Protein AF-A0A4Q2FM09-F1 (afdb_monomer_lite)

pLDDT: mean 79.37, std 12.8, range [41.94, 93.31]

Radius of gyration: 23.26 Å; chains: 1; bounding box: 55×39×62 Å

Sequence (241 aa):
MFFNQYYDKAIYYDRKTHELLEAPKSKLLDTEKSSRMNRHIPLLVVLFLSSGSGLISFFRLFIQGTYTMSTFWSVLLIWLGQFAFITILVERALYRNVNRAQVTTQTICLGLMEKSEETKEAEAKMSEKDSRNATRWIRALLSLVPLVGFFYAYNFIWNYQERLGTPIGGEIVKIVLTGLLLGLTFVLYNQNNLPRIFDILDRFYARKLSLICRADDNPDVYLEVSMGTDEEFVIKEVQKD

Foldseek 3Di:
DFQQDDDQWTWDADPVQLFIWIWGFFCLQCVVVCPVVVVCVVVVVVCVVVVPDPVVVVVVCQVWHAQDPVNVVSLVVLLVVLLVVLVVSCCRGRVVGVVVIDGAEPVVVCVSLDDDPVRVVVPVVDDPVVVVVVLVVVVVVLVVQLVVLVVLQCCCVVCVVVRGRPRRDPVVVVSSCSSNSNSVSCCCCPVVNVVVSVVQSVCQQVQNDWHWHAYPVDRQWIWTWGQDPVRDIDIDTDHDD

Secondary structure (DSSP, 8-state):
-EEEEETTEEEEE-TTT-BEEEEEPPTTT-TTTTHHHHTTHHHHHHHHHHSTTSHHHHHHHHHS-B--HHHHHHHHHHHHHHHHHHHHHHIIIIITTGGG-EEPBHHHHHHHHSPPHHHHHHHHTS-HHHHHHHHHHHHHHHHHHHHHHHHHHHHHHHTSGGGTTSBP-THHHHHHHHHHHHHHHHIIIIIS-HHHHHHHHHHHHTTS--EEEE-SS-TT-EEEEEE-TTSPEEEEEE---

Organism: Streptococcus oralis (NCBI:txid1303)

Structure (mmCIF, N/CA/C/O backbone):
data_AF-A0A4Q2FM09-F1
#
_entry.id   AF-A0A4Q2FM09-F1
#
loop_
_atom_site.group_PDB
_atom_site.id
_atom_site.type_symbol
_atom_site.label_atom_id
_atom_site.label_alt_id
_atom_site.label_comp_id
_atom_site.label_asym_id
_atom_site.label_entity_id
_atom_site.label_seq_id
_atom_site.pdbx_PDB_ins_code
_atom_site.Cartn_x
_atom_site.Cartn_y
_atom_site.Cartn_z
_atom_site.occupancy
_atom_site.B_iso_or_equiv
_atom_site.auth_seq_id
_atom_site.auth_comp_id
_atom_site.auth_asym_id
_atom_site.auth_atom_id
_atom_site.pdbx_PDB_model_num
ATOM 1 N N . MET A 1 1 ? -11.791 2.672 4.495 1.00 84.25 1 MET A N 1
ATOM 2 C CA . MET A 1 1 ? -10.336 2.553 4.221 1.00 84.25 1 MET A CA 1
ATOM 3 C C . MET A 1 1 ? -9.880 1.216 4.761 1.00 84.25 1 MET A C 1
ATOM 5 O O . MET A 1 1 ? -10.315 0.888 5.852 1.00 84.25 1 MET A O 1
ATOM 9 N N . PHE A 1 2 ? -9.083 0.434 4.032 1.00 84.06 2 PHE A N 1
ATOM 10 C CA . PHE A 1 2 ? -8.592 -0.840 4.568 1.00 84.06 2 PHE A CA 1
ATOM 11 C C . PHE A 1 2 ? -7.770 -0.609 5.847 1.00 84.06 2 PHE A C 1
ATOM 13 O O . PHE A 1 2 ? -6.899 0.258 5.858 1.00 84.06 2 PHE A O 1
ATOM 20 N N . PHE A 1 3 ? -8.095 -1.337 6.915 1.00 84.38 3 PHE A N 1
ATOM 21 C CA . PHE A 1 3 ? -7.506 -1.161 8.241 1.00 84.38 3 PHE A CA 1
ATOM 22 C C . PHE A 1 3 ? -6.616 -2.349 8.607 1.00 84.38 3 PHE A C 1
ATOM 24 O O . PHE A 1 3 ? -5.427 -2.169 8.847 1.00 84.38 3 PHE A O 1
ATOM 31 N N . ASN A 1 4 ? -7.170 -3.565 8.602 1.00 84.62 4 ASN A N 1
ATOM 32 C CA . ASN A 1 4 ? -6.424 -4.783 8.917 1.00 84.62 4 ASN A CA 1
ATOM 33 C C . ASN A 1 4 ? -7.139 -6.039 8.372 1.00 84.62 4 ASN A C 1
ATOM 35 O O . ASN A 1 4 ? -8.199 -5.949 7.751 1.00 84.62 4 ASN A O 1
ATOM 39 N N . GLN A 1 5 ? -6.567 -7.221 8.594 1.00 82.69 5 GLN A N 1
ATOM 40 C CA . GLN A 1 5 ? -7.201 -8.517 8.351 1.00 82.69 5 GLN A CA 1
ATOM 41 C C . GLN A 1 5 ? -7.388 -9.258 9.672 1.00 82.69 5 GLN A C 1
ATOM 43 O O . GLN A 1 5 ? -6.507 -9.221 10.524 1.00 82.69 5 GLN A O 1
ATOM 48 N N . TYR A 1 6 ? -8.499 -9.977 9.803 1.00 81.75 6 TYR A N 1
ATOM 49 C CA . TYR A 1 6 ? -8.772 -10.832 10.955 1.00 81.75 6 TYR A CA 1
ATOM 50 C C . TYR A 1 6 ? -9.350 -12.159 10.453 1.00 81.75 6 TYR A C 1
ATOM 52 O O . TYR A 1 6 ? -10.397 -12.163 9.808 1.00 81.75 6 TYR A O 1
ATOM 60 N N . TYR A 1 7 ? -8.633 -13.267 10.663 1.00 82.19 7 TYR A N 1
ATOM 61 C CA . TYR A 1 7 ? -8.935 -14.593 10.094 1.00 82.19 7 TYR A CA 1
ATOM 62 C C . TYR A 1 7 ? -9.284 -14.564 8.597 1.00 82.19 7 TYR A C 1
ATOM 64 O O . TYR A 1 7 ? -8.421 -14.257 7.779 1.00 82.19 7 TYR A O 1
ATOM 72 N N . ASP A 1 8 ? -10.521 -14.869 8.208 1.00 81.06 8 ASP A N 1
ATOM 73 C CA . ASP A 1 8 ? -11.019 -14.894 6.829 1.00 81.06 8 ASP A CA 1
ATOM 74 C C . ASP A 1 8 ? -11.723 -13.586 6.413 1.00 81.06 8 ASP A C 1
ATOM 76 O O . ASP A 1 8 ? -12.258 -13.472 5.302 1.00 81.06 8 ASP A O 1
ATOM 80 N N . LYS A 1 9 ? -11.667 -12.562 7.273 1.00 84.00 9 LYS A N 1
ATOM 81 C CA . LYS A 1 9 ? -12.301 -11.258 7.075 1.00 84.00 9 LYS A CA 1
ATOM 82 C C . LYS A 1 9 ? -11.279 -10.154 6.800 1.00 84.00 9 LYS A C 1
ATOM 84 O O . LYS A 1 9 ? -10.155 -10.141 7.311 1.00 84.00 9 LYS A O 1
ATOM 89 N N . ALA A 1 10 ? -11.673 -9.221 5.943 1.00 85.56 10 ALA A N 1
ATOM 90 C CA . ALA A 1 10 ? -10.988 -7.963 5.694 1.00 85.56 10 ALA A CA 1
ATOM 91 C C . ALA A 1 10 ? -11.720 -6.856 6.451 1.00 85.56 10 ALA A C 1
ATOM 93 O O . ALA A 1 10 ? -12.943 -6.757 6.362 1.00 85.56 10 ALA A O 1
ATOM 94 N N . ILE A 1 11 ? -10.973 -6.037 7.182 1.00 87.25 11 ILE A N 1
ATOM 95 C CA . ILE A 1 11 ? -11.528 -5.003 8.046 1.00 87.25 11 ILE A CA 1
ATOM 96 C C . ILE A 1 11 ? -11.213 -3.638 7.455 1.00 87.25 11 ILE A C 1
ATOM 98 O O . ILE A 1 11 ? -10.081 -3.345 7.058 1.00 87.25 11 ILE A O 1
ATOM 102 N N . TYR A 1 12 ? -12.226 -2.789 7.412 1.00 89.31 12 TYR A N 1
ATOM 103 C CA . TYR A 1 12 ? -12.164 -1.428 6.921 1.00 89.31 12 TYR A CA 1
ATOM 104 C C . TYR A 1 12 ? -12.616 -0.485 8.020 1.00 89.31 12 TYR A C 1
ATOM 106 O O . TYR A 1 12 ? -13.495 -0.799 8.804 1.00 89.31 12 TYR A O 1
ATOM 114 N N . TYR A 1 13 ? -12.044 0.704 8.038 1.00 87.81 13 TYR A N 1
ATOM 115 C CA . TYR A 1 13 ? -12.470 1.784 8.908 1.00 87.81 13 TYR A CA 1
ATOM 116 C C . TYR A 1 13 ? -13.225 2.837 8.092 1.00 87.81 13 TYR A C 1
ATOM 118 O O . TYR A 1 13 ? -12.696 3.332 7.076 1.00 87.81 13 TYR A O 1
ATOM 126 N N . ASP A 1 14 ? -14.450 3.163 8.504 1.00 88.56 14 ASP A N 1
ATOM 127 C CA . ASP A 1 14 ? -15.190 4.317 8.000 1.00 88.56 14 ASP A CA 1
ATOM 128 C C . ASP A 1 14 ? -14.806 5.567 8.799 1.00 88.56 14 ASP A C 1
AT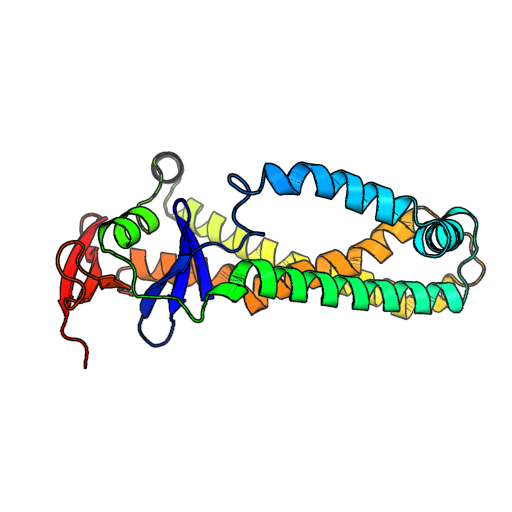OM 130 O O . ASP A 1 14 ? -14.862 5.624 10.021 1.00 88.56 14 ASP A O 1
ATOM 134 N N . ARG A 1 15 ? -14.397 6.608 8.076 1.00 82.38 15 ARG A N 1
ATOM 135 C CA . ARG A 1 15 ? -13.941 7.868 8.669 1.00 82.38 15 ARG A CA 1
ATOM 136 C C . ARG A 1 15 ? -15.085 8.789 9.066 1.00 82.38 15 ARG A C 1
ATOM 138 O O . ARG A 1 15 ? -14.831 9.729 9.807 1.00 82.38 15 ARG A O 1
ATOM 145 N N . LYS A 1 16 ? -16.271 8.614 8.480 1.00 84.38 16 LYS A N 1
ATOM 146 C CA . LYS A 1 16 ? -17.424 9.475 8.755 1.00 84.38 16 LYS A CA 1
ATOM 147 C C . LYS A 1 16 ? -18.166 8.992 9.989 1.00 84.38 16 LYS A C 1
ATOM 149 O O . LYS A 1 16 ? -18.516 9.805 10.830 1.00 84.38 16 LYS A O 1
ATOM 154 N N . THR A 1 17 ? -18.380 7.683 10.071 1.00 84.19 17 THR A N 1
ATOM 155 C CA . THR A 1 17 ? -19.147 7.052 11.148 1.00 84.19 17 THR A CA 1
ATOM 156 C C . THR A 1 17 ? -18.264 6.487 12.254 1.00 84.19 17 THR A C 1
ATOM 158 O O . THR A 1 17 ? -18.791 6.088 13.279 1.00 84.19 17 THR A O 1
ATOM 161 N N . HIS A 1 18 ? -16.935 6.452 12.080 1.00 86.75 18 HIS A N 1
ATOM 162 C CA . HIS A 1 18 ? -16.002 5.804 13.014 1.00 86.75 18 HIS A CA 1
ATOM 163 C C . HIS A 1 18 ? -16.265 4.298 13.201 1.00 86.75 18 HIS A C 1
ATOM 165 O O . HIS A 1 18 ? -15.768 3.680 14.142 1.00 86.75 18 HIS A O 1
ATOM 171 N N . GLU A 1 19 ? -17.016 3.691 12.280 1.00 88.69 19 GLU A N 1
ATOM 172 C CA . GLU A 1 19 ? -17.350 2.272 12.303 1.00 88.69 19 GLU A CA 1
ATOM 173 C C . GLU A 1 19 ? -16.198 1.422 11.760 1.00 88.69 19 GLU A C 1
ATOM 175 O O . GLU A 1 19 ? -15.569 1.742 10.741 1.00 88.69 19 GLU A O 1
ATOM 180 N N . LEU A 1 20 ? -15.963 0.285 12.412 1.00 88.56 20 LEU A N 1
ATOM 181 C CA . LEU A 1 20 ? -15.176 -0.796 11.835 1.00 88.56 20 LEU A CA 1
ATOM 182 C C . LEU A 1 20 ? -16.106 -1.723 11.056 1.00 88.56 20 LEU A C 1
ATOM 184 O O . LEU A 1 20 ? -17.058 -2.279 11.594 1.00 88.56 20 LEU A O 1
ATOM 188 N N . LEU A 1 21 ? -15.820 -1.886 9.772 1.00 89.94 21 LEU A N 1
ATOM 189 C CA . LEU A 1 21 ? -16.596 -2.682 8.839 1.00 89.94 21 LEU A CA 1
ATOM 190 C C . LEU A 1 21 ? -15.824 -3.947 8.474 1.00 89.94 21 LEU A C 1
ATOM 192 O O . LEU A 1 21 ? -14.679 -3.872 8.037 1.00 89.94 21 LEU A O 1
ATOM 196 N N . GLU A 1 22 ? -16.453 -5.105 8.581 1.00 88.94 22 GLU A N 1
ATOM 197 C CA . GLU A 1 22 ? -15.920 -6.374 8.109 1.00 88.94 22 GLU A CA 1
ATOM 198 C C . GLU A 1 22 ? -16.517 -6.755 6.753 1.00 88.94 22 GLU A C 1
ATOM 200 O O . GLU A 1 22 ? -17.713 -6.610 6.516 1.00 88.94 22 GLU A O 1
ATOM 205 N N . ALA A 1 23 ? -15.686 -7.274 5.852 1.00 86.56 23 ALA A N 1
ATOM 206 C CA . ALA A 1 23 ? -16.124 -7.902 4.613 1.00 86.56 23 ALA A CA 1
ATOM 207 C C . ALA A 1 23 ? -15.386 -9.231 4.405 1.00 86.56 23 ALA A C 1
ATOM 209 O O . ALA A 1 23 ? -14.238 -9.375 4.834 1.00 86.56 23 ALA A O 1
ATOM 210 N N . PRO A 1 24 ? -15.986 -10.206 3.702 1.00 82.31 24 PRO A N 1
ATOM 211 C CA . PRO A 1 24 ? -15.289 -11.444 3.377 1.00 82.31 24 PRO A CA 1
ATOM 212 C C . PRO A 1 24 ? -14.057 -11.150 2.514 1.00 82.31 24 PRO A C 1
ATOM 214 O O . PRO A 1 24 ? -14.141 -10.369 1.553 1.00 82.31 24 PRO A O 1
ATOM 217 N N . LYS A 1 25 ? -12.921 -11.797 2.810 1.00 76.69 25 LYS A N 1
ATOM 218 C CA . LYS A 1 25 ? -11.706 -11.659 1.994 1.00 76.69 25 LYS A CA 1
ATOM 219 C C . LYS A 1 25 ? -11.991 -12.005 0.536 1.00 76.69 25 LYS A C 1
ATOM 221 O O . LYS A 1 25 ? -12.781 -12.891 0.201 1.00 76.69 25 LYS A O 1
ATOM 226 N N . SER A 1 26 ? -11.348 -11.280 -0.373 1.00 70.38 26 SER A N 1
ATOM 227 C CA . SER A 1 26 ? -11.374 -11.671 -1.777 1.00 70.38 26 SER A CA 1
ATOM 228 C C . SER A 1 26 ? -10.531 -12.934 -1.981 1.00 70.38 26 SER A C 1
ATOM 230 O O . SER A 1 26 ? -9.594 -13.203 -1.233 1.00 70.38 26 SER A O 1
ATOM 232 N N . LYS A 1 27 ? -10.789 -13.663 -3.071 1.00 62.00 27 LYS A N 1
ATOM 233 C CA . LYS A 1 27 ? -9.994 -14.837 -3.476 1.00 62.00 27 LYS A CA 1
ATOM 234 C C . LYS A 1 27 ? -8.492 -14.536 -3.663 1.00 62.00 27 LYS A C 1
ATOM 236 O O . LYS A 1 27 ? -7.693 -15.461 -3.712 1.00 62.00 27 LYS A O 1
ATOM 241 N N . LEU A 1 28 ? -8.117 -13.262 -3.829 1.00 58.38 28 LEU A N 1
ATOM 242 C CA . LEU A 1 28 ? -6.720 -12.827 -3.946 1.00 58.38 28 LEU A CA 1
ATOM 243 C C . LEU A 1 28 ? -6.075 -12.532 -2.584 1.00 58.38 28 LEU A C 1
ATOM 245 O O . LEU A 1 28 ? -4.861 -12.638 -2.468 1.00 58.38 28 LEU A O 1
ATOM 249 N N . LEU A 1 29 ? -6.873 -12.166 -1.578 1.00 56.22 29 LEU A N 1
ATOM 250 C CA . LEU A 1 29 ? -6.417 -11.967 -0.199 1.00 56.22 29 LEU A CA 1
ATOM 251 C C . LEU A 1 29 ? -6.395 -13.266 0.612 1.00 56.22 29 LEU A C 1
ATOM 253 O O . LEU A 1 29 ? -5.612 -13.391 1.546 1.00 56.22 29 LEU A O 1
ATOM 257 N N . ASP A 1 30 ? -7.262 -14.214 0.274 1.00 56.09 30 ASP A N 1
ATOM 258 C CA . ASP A 1 30 ? -7.361 -15.511 0.937 1.00 56.09 30 ASP A CA 1
ATOM 259 C C . ASP A 1 30 ? -6.282 -16.471 0.410 1.00 56.09 30 ASP A C 1
ATOM 261 O O . ASP A 1 30 ? -6.529 -17.302 -0.464 1.00 56.09 30 ASP A O 1
ATOM 265 N N . THR A 1 31 ? -5.047 -16.313 0.889 1.00 55.38 31 THR A N 1
ATOM 266 C CA . THR A 1 31 ? -3.895 -17.138 0.486 1.00 55.38 31 THR A CA 1
ATOM 267 C C . THR A 1 31 ? -3.996 -18.583 0.981 1.00 55.38 31 THR A C 1
ATOM 269 O O . THR A 1 31 ? -3.479 -19.486 0.322 1.00 55.38 31 THR A O 1
ATOM 272 N N . GLU A 1 32 ? -4.717 -18.818 2.078 1.00 54.09 32 GLU A N 1
ATOM 273 C CA . GLU A 1 32 ? -4.892 -20.127 2.713 1.00 54.09 32 GLU A CA 1
ATOM 274 C C . GLU A 1 32 ? -5.850 -21.021 1.906 1.00 54.09 32 GLU A C 1
ATOM 276 O O . GLU A 1 32 ? -5.519 -22.156 1.549 1.00 54.09 32 GLU A O 1
ATOM 281 N N . LYS A 1 33 ? -6.990 -20.476 1.464 1.00 52.25 33 LYS A N 1
ATOM 282 C CA . LYS A 1 33 ? -7.949 -21.176 0.586 1.00 52.25 33 LYS A CA 1
ATOM 283 C C . LYS A 1 33 ? -7.535 -21.141 -0.892 1.00 52.25 33 LYS A C 1
ATOM 285 O O . LYS A 1 33 ? -7.986 -21.964 -1.697 1.00 52.25 33 LYS A O 1
ATOM 290 N N . SER A 1 34 ? -6.640 -20.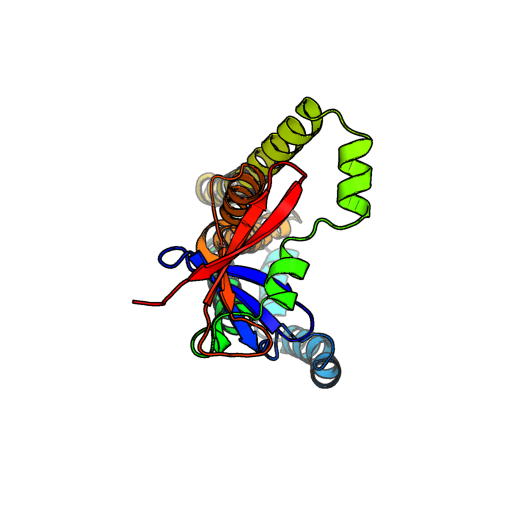221 -1.266 1.00 46.97 34 SER A N 1
ATOM 291 C CA . SER A 1 34 ? -6.058 -20.085 -2.612 1.00 46.97 34 SER A CA 1
ATOM 292 C C . SER A 1 34 ? -4.949 -21.103 -2.919 1.00 46.97 34 SER A C 1
ATOM 294 O O . SER A 1 34 ? -4.470 -21.145 -4.051 1.00 46.97 34 SER A O 1
ATOM 296 N N . SER A 1 35 ? -4.612 -22.027 -2.009 1.00 49.09 35 SER A N 1
ATOM 297 C CA . SER A 1 35 ? -3.757 -23.201 -2.297 1.00 49.09 35 SER A CA 1
ATOM 298 C C . SER A 1 35 ? -4.106 -23.896 -3.635 1.00 49.09 35 SER A C 1
ATOM 300 O O . SER A 1 35 ? -3.224 -24.271 -4.411 1.00 49.09 35 SER A O 1
ATOM 302 N N . ARG A 1 36 ? -5.398 -23.946 -4.001 1.00 51.31 36 ARG A N 1
ATOM 303 C CA . ARG A 1 36 ? -5.865 -24.519 -5.279 1.00 51.31 36 ARG A CA 1
ATOM 304 C C . ARG A 1 36 ? -5.536 -23.660 -6.519 1.00 51.31 36 ARG A C 1
ATOM 306 O O . ARG A 1 36 ? -5.408 -24.201 -7.611 1.00 51.31 36 ARG A O 1
ATOM 313 N N . MET A 1 37 ? -5.389 -22.342 -6.366 1.00 47.59 37 MET A N 1
ATOM 314 C CA . MET A 1 37 ? -5.019 -21.379 -7.420 1.00 47.59 37 MET A CA 1
ATOM 315 C C . MET A 1 37 ? -3.502 -21.108 -7.453 1.00 47.59 37 MET A C 1
ATOM 317 O O . MET A 1 37 ? -2.962 -20.779 -8.507 1.00 47.59 37 MET A O 1
ATOM 321 N N . ASN A 1 38 ? -2.802 -21.359 -6.340 1.00 46.66 38 ASN A N 1
ATOM 322 C CA . ASN A 1 38 ? -1.345 -21.306 -6.197 1.00 46.66 38 ASN A CA 1
ATOM 323 C C . ASN A 1 38 ? -0.611 -22.255 -7.163 1.00 46.66 38 ASN A C 1
ATOM 325 O O . ASN A 1 38 ? 0.497 -21.961 -7.585 1.00 46.66 38 ASN A O 1
ATOM 329 N N . ARG A 1 39 ? -1.241 -23.348 -7.620 1.00 55.34 39 ARG A N 1
ATOM 330 C CA . ARG A 1 39 ? -0.670 -24.216 -8.671 1.00 55.34 39 ARG A CA 1
ATOM 331 C C . ARG A 1 39 ? -0.584 -23.527 -10.039 1.00 55.34 39 ARG A C 1
ATOM 333 O O . ARG A 1 39 ? 0.212 -23.929 -10.882 1.00 55.34 39 ARG A O 1
ATOM 340 N N . HIS A 1 40 ? -1.416 -22.518 -10.284 1.00 50.06 40 HIS A N 1
ATOM 341 C CA . HIS A 1 40 ? -1.484 -21.817 -11.565 1.00 50.06 40 HIS A CA 1
ATOM 342 C C . HIS A 1 40 ? -0.786 -20.462 -11.540 1.00 50.06 40 HIS A C 1
ATOM 344 O O . HIS A 1 40 ? -0.596 -19.900 -12.604 1.00 50.06 40 HIS A O 1
ATOM 350 N N . ILE A 1 41 ? -0.359 -19.945 -10.383 1.00 53.62 41 ILE A N 1
ATOM 351 C CA . ILE A 1 41 ? 0.418 -18.698 -10.314 1.00 53.62 41 ILE A CA 1
ATOM 352 C C . ILE A 1 41 ? 1.826 -18.894 -10.906 1.00 53.62 41 ILE A C 1
ATOM 354 O O . ILE A 1 41 ? 2.165 -18.148 -11.820 1.00 53.62 41 ILE A O 1
ATOM 358 N N . PRO A 1 42 ? 2.614 -19.926 -10.533 1.00 51.56 42 PRO A N 1
ATOM 359 C CA . PRO A 1 42 ? 3.869 -20.238 -11.213 1.00 51.56 42 PRO A CA 1
ATOM 360 C C . PRO A 1 42 ? 3.635 -20.594 -12.676 1.00 51.56 42 PRO A C 1
ATOM 362 O O . PRO A 1 42 ? 4.434 -20.225 -13.521 1.00 51.56 42 PRO A O 1
ATOM 365 N N . LEU A 1 43 ? 2.525 -21.266 -12.995 1.00 48.44 43 LEU A N 1
ATOM 366 C CA . LEU A 1 43 ? 2.201 -21.651 -14.366 1.00 48.44 43 LEU A CA 1
ATOM 367 C C . LEU A 1 43 ? 1.789 -20.450 -15.222 1.00 48.44 43 LEU A C 1
ATOM 369 O O . LEU A 1 43 ? 2.152 -20.412 -16.381 1.00 48.44 43 LEU A O 1
ATOM 373 N N . LEU A 1 44 ? 1.100 -19.453 -14.664 1.00 53.09 44 LEU A N 1
ATOM 374 C CA . LEU A 1 44 ? 0.802 -18.176 -15.310 1.00 53.09 44 LEU A CA 1
ATOM 375 C C . LEU A 1 44 ? 2.060 -17.334 -15.438 1.00 53.09 44 LEU A C 1
ATOM 377 O O . LEU A 1 44 ? 2.245 -16.745 -16.485 1.00 53.09 44 LEU A O 1
ATOM 381 N N . VAL A 1 45 ? 2.944 -17.308 -14.438 1.00 50.75 45 VAL A N 1
ATOM 382 C CA . VAL A 1 45 ? 4.251 -16.641 -14.538 1.00 50.75 45 VAL A CA 1
ATOM 383 C C . VAL A 1 45 ? 5.105 -17.315 -15.612 1.00 50.75 45 VAL A C 1
ATOM 385 O O . VAL A 1 45 ? 5.658 -16.628 -16.459 1.00 50.75 45 VAL A O 1
ATOM 388 N N . VAL A 1 46 ? 5.151 -18.646 -15.661 1.00 54.72 46 VAL A N 1
ATOM 389 C CA . VAL A 1 46 ? 5.863 -19.406 -16.695 1.00 54.72 46 VAL A CA 1
ATOM 390 C C . VAL A 1 46 ? 5.188 -19.254 -18.053 1.00 54.72 46 VAL A C 1
ATOM 392 O O . VAL A 1 46 ? 5.905 -19.056 -19.016 1.00 54.72 46 VAL A O 1
ATOM 395 N N . LEU A 1 47 ? 3.858 -19.270 -18.173 1.00 51.31 47 LEU A N 1
ATOM 396 C CA . LEU A 1 47 ? 3.110 -19.019 -19.419 1.00 51.31 47 LEU A CA 1
ATOM 397 C C . LEU A 1 47 ? 3.298 -17.571 -19.901 1.00 51.31 47 LEU A C 1
ATOM 399 O O . LEU A 1 47 ? 3.455 -17.326 -21.088 1.00 51.31 47 LEU A O 1
ATOM 403 N N . PHE A 1 48 ? 3.349 -16.609 -18.981 1.00 50.75 48 PHE A N 1
ATOM 404 C CA . PHE A 1 48 ? 3.621 -15.195 -19.242 1.00 50.75 48 PHE A CA 1
ATOM 405 C C . PHE A 1 48 ? 5.070 -14.983 -19.696 1.00 50.75 48 PHE A C 1
ATOM 407 O O . PHE A 1 48 ? 5.311 -14.253 -20.655 1.00 50.75 48 PHE A O 1
ATOM 414 N N . LEU A 1 49 ? 6.025 -15.700 -19.092 1.00 48.56 49 LEU A N 1
ATOM 415 C CA . LEU A 1 49 ? 7.426 -15.743 -19.515 1.00 48.56 49 LEU A CA 1
ATOM 416 C C . LEU A 1 49 ? 7.617 -16.525 -20.830 1.00 48.56 49 LEU A C 1
ATOM 418 O O . LEU A 1 49 ? 8.445 -16.136 -21.640 1.00 48.56 49 LEU A O 1
ATOM 422 N N . SER A 1 50 ? 6.851 -17.591 -21.075 1.00 42.47 50 SER A N 1
ATOM 423 C CA . SER A 1 50 ? 6.970 -18.489 -22.242 1.00 42.47 50 SER A CA 1
ATOM 424 C C . SER A 1 50 ? 6.052 -18.136 -23.415 1.00 42.47 50 SER A C 1
ATOM 426 O O . SER A 1 50 ? 6.213 -18.709 -24.492 1.00 42.47 50 SER A O 1
ATOM 428 N N . SER A 1 51 ? 5.157 -17.149 -23.270 1.00 45.50 51 SER A N 1
ATOM 429 C CA . SER A 1 51 ? 4.460 -16.481 -24.381 1.00 45.50 51 SER A CA 1
ATOM 430 C C . SER A 1 51 ? 5.464 -15.623 -25.170 1.00 45.50 51 SER A C 1
ATOM 432 O O . SER A 1 51 ? 5.551 -14.399 -25.074 1.00 45.50 51 SER A O 1
ATOM 434 N N . GLY A 1 52 ? 6.343 -16.327 -25.879 1.00 41.94 52 GLY A N 1
ATOM 435 C CA . GLY A 1 52 ? 7.618 -15.865 -26.409 1.00 41.94 52 GLY A CA 1
ATOM 436 C C . GLY A 1 52 ? 7.556 -14.924 -27.609 1.00 41.94 52 GLY A C 1
ATOM 437 O O . GLY A 1 52 ? 8.316 -15.114 -28.549 1.00 41.94 52 GLY A O 1
ATOM 438 N N . SER A 1 53 ? 6.723 -13.885 -27.593 1.00 45.25 53 SER A N 1
ATOM 439 C CA . SER A 1 53 ? 6.755 -12.846 -28.637 1.00 45.25 53 SER A CA 1
ATOM 440 C C . SER A 1 53 ? 6.799 -11.414 -28.100 1.00 45.25 53 SER A C 1
ATOM 442 O O . SER A 1 53 ? 7.431 -10.564 -28.722 1.00 45.25 53 SER A O 1
ATOM 444 N N . GLY A 1 54 ? 6.226 -11.144 -26.922 1.00 47.62 54 GLY A N 1
ATOM 445 C CA . GLY A 1 54 ? 6.186 -9.800 -26.334 1.00 47.62 54 GLY A CA 1
ATOM 446 C C . GLY A 1 54 ? 7.345 -9.521 -25.380 1.00 47.62 54 GLY A C 1
ATOM 447 O O . GLY A 1 54 ? 8.266 -8.785 -25.708 1.00 47.62 54 GLY A O 1
ATOM 448 N N . LEU A 1 55 ? 7.324 -10.124 -24.187 1.00 50.06 55 LEU A N 1
ATOM 449 C CA . LEU A 1 55 ? 8.198 -9.717 -23.081 1.00 50.06 55 LEU A CA 1
ATOM 450 C C . LEU A 1 55 ? 9.648 -10.182 -23.213 1.00 50.06 55 LEU A C 1
ATOM 452 O O . LEU A 1 55 ? 10.539 -9.392 -22.945 1.00 50.06 55 LEU A O 1
ATOM 456 N N . ILE A 1 56 ? 9.928 -11.412 -23.660 1.00 50.81 56 ILE A N 1
ATOM 457 C CA . ILE A 1 56 ? 11.322 -11.857 -23.872 1.00 50.81 56 ILE A CA 1
ATOM 458 C C . ILE A 1 56 ? 11.993 -11.031 -24.978 1.00 50.81 56 ILE A C 1
ATOM 460 O O . ILE A 1 56 ? 13.141 -10.622 -24.828 1.00 50.81 56 ILE A O 1
ATOM 464 N N . SER A 1 57 ? 11.275 -10.749 -26.069 1.00 52.38 57 SER A N 1
ATOM 465 C CA . SER A 1 57 ? 11.765 -9.902 -27.167 1.00 52.38 57 SER A CA 1
ATOM 466 C C . SER A 1 57 ? 11.977 -8.453 -26.705 1.00 52.38 57 SER A C 1
ATOM 468 O O . SER A 1 57 ? 12.962 -7.806 -27.050 1.00 52.38 57 SER A O 1
ATOM 470 N N . PHE A 1 58 ? 11.100 -7.979 -25.823 1.00 57.31 58 PHE A N 1
ATOM 471 C CA . PHE A 1 58 ? 11.176 -6.668 -25.195 1.00 57.31 58 PHE A CA 1
ATOM 472 C C . PHE A 1 58 ? 12.292 -6.553 -24.139 1.00 57.31 58 PHE A C 1
ATOM 474 O O . PHE A 1 58 ? 12.976 -5.541 -24.096 1.00 57.31 58 PHE A O 1
ATOM 481 N N . PHE A 1 59 ? 12.572 -7.595 -23.348 1.00 58.62 59 PHE A N 1
ATOM 482 C CA . PHE A 1 59 ? 13.731 -7.646 -22.446 1.00 58.62 59 PHE A CA 1
ATOM 483 C C . PHE A 1 59 ? 15.053 -7.783 -23.212 1.00 58.62 59 PHE A C 1
ATOM 485 O O . PHE A 1 59 ? 16.058 -7.222 -22.784 1.00 58.62 59 PHE A O 1
ATOM 492 N N . ARG A 1 60 ? 15.066 -8.436 -24.385 1.00 59.19 60 ARG A N 1
ATOM 493 C CA . ARG A 1 60 ? 16.245 -8.471 -25.272 1.00 59.19 60 ARG A CA 1
ATOM 494 C C . ARG A 1 60 ? 16.663 -7.081 -25.760 1.00 59.19 60 ARG A C 1
ATOM 496 O O . ARG A 1 60 ? 17.866 -6.837 -25.837 1.00 59.19 60 ARG A O 1
ATOM 503 N N . LEU A 1 61 ? 15.715 -6.161 -25.991 1.00 61.81 61 LEU A N 1
ATOM 504 C CA . LEU A 1 61 ? 16.024 -4.752 -26.294 1.00 61.81 61 LEU A CA 1
ATOM 505 C C . LEU A 1 61 ? 16.867 -4.094 -25.195 1.00 61.81 61 LEU A C 1
ATOM 507 O O . LEU A 1 61 ? 17.677 -3.229 -25.499 1.00 61.81 61 LEU A O 1
ATOM 511 N N . PHE A 1 62 ? 16.703 -4.520 -23.941 1.00 62.66 62 PHE A N 1
ATOM 512 C CA . PHE A 1 62 ? 17.423 -3.972 -22.794 1.00 62.66 62 PHE A CA 1
ATOM 513 C C . PHE A 1 62 ? 18.699 -4.749 -22.421 1.00 62.66 62 PHE A C 1
ATOM 515 O O . PHE A 1 62 ? 19.494 -4.239 -21.645 1.00 62.66 62 PHE A O 1
ATOM 522 N N . ILE A 1 63 ? 18.911 -5.964 -22.947 1.00 62.38 63 ILE A N 1
ATOM 523 C CA . ILE A 1 63 ? 20.073 -6.815 -22.605 1.00 62.38 63 ILE A CA 1
ATOM 524 C C . ILE A 1 63 ? 21.204 -6.696 -23.642 1.00 62.38 63 ILE A C 1
ATOM 526 O O . ILE A 1 63 ? 22.365 -6.895 -23.297 1.00 62.38 63 ILE A O 1
ATOM 530 N N . GLN A 1 64 ? 20.897 -6.381 -24.908 1.00 61.62 64 GLN A N 1
ATOM 531 C CA . GLN A 1 64 ? 21.898 -6.287 -25.991 1.00 61.62 64 GLN A CA 1
ATOM 532 C C . GLN A 1 64 ? 21.718 -5.053 -26.898 1.00 61.62 64 GLN A C 1
ATOM 534 O O . GLN A 1 64 ? 22.319 -4.982 -27.968 1.00 61.62 64 GLN A O 1
ATOM 539 N N . GLY A 1 65 ? 20.884 -4.088 -26.497 1.00 73.69 65 GLY A N 1
ATOM 540 C CA . GLY A 1 65 ? 20.581 -2.887 -27.281 1.00 73.69 65 GLY A CA 1
ATOM 541 C C . GLY A 1 65 ? 21.315 -1.632 -26.809 1.00 73.69 65 GLY A C 1
ATOM 542 O O . GLY A 1 65 ? 21.836 -1.566 -25.696 1.00 73.69 65 GLY A O 1
ATOM 543 N N . THR A 1 66 ? 21.326 -0.606 -27.657 1.00 84.00 66 THR A N 1
ATOM 544 C CA . THR A 1 66 ? 21.661 0.768 -27.264 1.00 84.00 66 THR A CA 1
ATOM 545 C C . THR A 1 66 ? 20.397 1.524 -26.864 1.00 84.00 66 THR A C 1
ATOM 547 O O . THR A 1 66 ? 19.281 1.164 -27.254 1.00 84.00 66 THR A O 1
ATOM 550 N N . TYR A 1 67 ? 20.539 2.588 -26.077 1.00 83.25 67 TYR A N 1
ATOM 551 C CA . TYR A 1 67 ? 19.413 3.468 -25.781 1.00 83.25 67 TYR A CA 1
ATOM 552 C C . TYR A 1 67 ? 18.953 4.162 -27.067 1.00 83.25 67 TYR A C 1
ATOM 554 O O . TYR A 1 67 ? 19.669 4.968 -27.659 1.00 83.25 67 TYR A O 1
ATOM 562 N N . THR A 1 68 ? 17.730 3.857 -27.492 1.00 87.38 68 THR A N 1
ATOM 563 C CA . THR A 1 68 ? 17.073 4.486 -28.644 1.00 87.38 68 THR A CA 1
ATOM 564 C C . THR A 1 68 ? 15.843 5.264 -28.186 1.00 87.38 68 THR A C 1
ATOM 566 O O . THR A 1 68 ? 15.390 5.120 -27.049 1.00 87.38 68 THR A O 1
ATOM 569 N N . MET A 1 69 ? 15.230 6.050 -29.072 1.00 88.06 69 MET A N 1
ATOM 570 C CA . MET A 1 69 ? 13.932 6.662 -28.760 1.00 88.06 69 MET A CA 1
ATOM 571 C C . MET A 1 69 ? 12.830 5.619 -28.523 1.00 88.06 69 MET A C 1
ATOM 573 O O . MET A 1 69 ? 11.932 5.853 -27.721 1.00 88.06 69 MET A O 1
ATOM 577 N N . SER A 1 70 ? 12.921 4.433 -29.134 1.00 84.12 70 SER A N 1
ATOM 578 C CA . SER A 1 70 ? 11.988 3.332 -28.853 1.00 84.12 70 SER A CA 1
ATOM 579 C C . SER A 1 70 ? 12.123 2.830 -27.413 1.00 84.12 70 SER A C 1
ATOM 581 O O . SER A 1 70 ? 11.120 2.553 -26.753 1.00 84.12 70 SER A O 1
ATOM 583 N N . THR A 1 71 ? 13.355 2.747 -26.903 1.00 84.31 71 THR A N 1
ATOM 584 C CA . THR A 1 71 ? 13.655 2.339 -25.522 1.00 84.31 71 THR A CA 1
ATOM 585 C C . THR A 1 71 ? 13.019 3.299 -24.508 1.00 84.31 71 THR A C 1
ATOM 587 O O . THR A 1 71 ? 12.453 2.848 -23.515 1.00 84.31 71 THR A O 1
ATOM 590 N N . PHE A 1 72 ? 13.017 4.606 -24.790 1.00 88.06 72 PHE A N 1
ATOM 591 C CA . PHE A 1 72 ? 12.386 5.623 -23.942 1.00 88.06 72 PHE A CA 1
ATOM 592 C C . PHE A 1 72 ? 10.886 5.383 -23.766 1.00 88.06 72 PHE A C 1
ATOM 594 O O . PHE A 1 72 ? 10.398 5.197 -22.650 1.00 88.06 72 PHE A O 1
ATOM 601 N N . TRP A 1 73 ? 10.159 5.334 -24.885 1.00 85.81 73 TRP A N 1
ATOM 602 C CA . TRP A 1 73 ? 8.710 5.135 -24.883 1.00 85.81 73 TRP A CA 1
ATOM 603 C C . TRP A 1 73 ? 8.324 3.783 -24.292 1.00 85.81 73 TRP A C 1
ATOM 605 O O . TRP A 1 73 ? 7.342 3.687 -23.561 1.00 85.81 73 TRP A O 1
ATOM 615 N N . SER A 1 74 ? 9.140 2.758 -24.539 1.00 84.81 74 SER A N 1
ATOM 616 C CA . SER A 1 74 ? 8.977 1.436 -23.938 1.00 84.81 74 SER A CA 1
ATOM 617 C C . SER A 1 74 ? 9.007 1.503 -22.411 1.00 84.81 74 SER A C 1
ATOM 619 O O . SER A 1 74 ? 8.104 0.977 -21.769 1.00 84.81 74 SER A O 1
ATOM 621 N N . VAL A 1 75 ? 9.988 2.192 -21.818 1.00 87.44 75 VAL A N 1
ATOM 622 C CA . VAL A 1 75 ? 10.078 2.353 -20.355 1.00 87.44 75 VAL A CA 1
ATOM 623 C C . VAL A 1 75 ? 8.861 3.090 -19.794 1.00 87.44 75 VAL A C 1
ATOM 625 O O . VAL A 1 75 ? 8.278 2.632 -18.811 1.00 87.44 75 VAL A O 1
ATOM 628 N N . LEU A 1 76 ? 8.428 4.179 -20.434 1.00 89.50 76 LEU A N 1
ATOM 629 C CA . LEU A 1 76 ? 7.245 4.923 -19.989 1.00 89.50 76 LEU A CA 1
ATOM 630 C C . LEU A 1 76 ? 5.968 4.072 -20.041 1.00 89.50 76 LEU A C 1
ATOM 632 O O . LEU A 1 76 ? 5.173 4.093 -19.101 1.00 89.50 76 LEU A O 1
ATOM 636 N N . LEU A 1 77 ? 5.784 3.282 -21.103 1.00 86.75 77 LEU A N 1
ATOM 637 C CA . LEU A 1 77 ? 4.652 2.361 -21.223 1.00 86.75 77 LEU A CA 1
ATOM 638 C C . LEU A 1 77 ? 4.680 1.271 -20.147 1.00 86.75 77 LEU A C 1
ATOM 640 O O . LEU A 1 77 ? 3.629 0.939 -19.599 1.00 86.75 77 LEU A O 1
ATOM 644 N N . ILE A 1 78 ? 5.861 0.745 -19.797 1.00 85.69 78 ILE A N 1
ATOM 645 C CA . ILE A 1 78 ? 5.989 -0.203 -18.681 1.00 85.69 78 ILE A CA 1
ATOM 646 C C . ILE A 1 78 ? 5.554 0.452 -17.378 1.00 85.69 78 ILE A C 1
ATOM 648 O O . ILE A 1 78 ? 4.798 -0.162 -16.632 1.00 85.69 78 ILE A O 1
ATOM 652 N N . TRP A 1 79 ? 6.004 1.674 -17.089 1.00 89.00 79 TRP A N 1
ATOM 653 C CA . TRP A 1 79 ? 5.620 2.364 -15.859 1.00 89.00 79 TRP A CA 1
ATOM 654 C C . TRP A 1 79 ? 4.108 2.570 -15.773 1.00 89.00 79 TRP A C 1
ATOM 656 O O . TRP A 1 79 ? 3.515 2.274 -14.735 1.00 89.00 79 TRP A O 1
ATOM 666 N N . LEU A 1 80 ? 3.468 2.991 -16.869 1.00 86.94 80 LEU A N 1
ATOM 667 C CA . LEU A 1 80 ? 2.008 3.105 -16.941 1.00 86.94 80 LEU A CA 1
ATOM 668 C C . LEU A 1 80 ? 1.321 1.749 -16.726 1.00 86.94 80 LEU A C 1
ATOM 670 O O . LEU A 1 80 ? 0.371 1.654 -15.948 1.00 86.94 80 LEU A O 1
ATOM 674 N N . GLY A 1 81 ? 1.828 0.689 -17.360 1.00 84.62 81 GLY A N 1
ATOM 675 C CA . GLY A 1 81 ? 1.318 -0.672 -17.203 1.00 84.62 81 GLY A CA 1
ATOM 676 C C . GLY A 1 81 ? 1.467 -1.206 -15.776 1.00 84.62 81 GLY A C 1
ATOM 677 O O . GLY A 1 81 ? 0.511 -1.743 -15.224 1.00 84.62 81 GLY A O 1
ATOM 678 N N . GLN A 1 82 ? 2.629 -1.015 -15.145 1.00 85.31 82 GLN A N 1
ATOM 679 C CA . GLN A 1 82 ? 2.894 -1.387 -13.751 1.00 85.31 82 GLN A CA 1
ATOM 680 C C . GLN A 1 82 ? 1.963 -0.640 -12.794 1.00 85.31 82 GLN A C 1
ATOM 682 O O . GLN A 1 82 ? 1.369 -1.253 -11.907 1.00 85.31 82 GLN A O 1
ATOM 687 N N . PHE A 1 83 ? 1.801 0.669 -12.991 1.00 84.69 83 PHE A N 1
ATOM 688 C CA . PHE A 1 83 ? 0.919 1.495 -12.176 1.00 84.69 83 PHE A CA 1
ATOM 689 C C . PHE A 1 83 ? -0.544 1.040 -12.276 1.00 84.69 83 PHE A C 1
ATOM 691 O O . PHE A 1 83 ? -1.209 0.832 -11.255 1.00 84.69 83 PHE A O 1
ATOM 698 N N . ALA A 1 84 ? -1.037 0.827 -13.501 1.00 82.31 84 ALA A N 1
ATOM 699 C CA . ALA A 1 84 ? -2.386 0.328 -13.742 1.00 82.31 84 ALA A CA 1
ATOM 700 C C . ALA A 1 84 ? -2.579 -1.075 -13.148 1.00 82.31 84 ALA A C 1
ATOM 702 O O . ALA A 1 84 ? -3.568 -1.325 -12.461 1.00 82.31 84 ALA A O 1
ATOM 703 N N . PHE A 1 85 ? -1.611 -1.972 -13.347 1.00 81.00 85 PHE A N 1
ATOM 704 C CA . PHE A 1 85 ? -1.646 -3.336 -12.828 1.00 81.00 85 PHE A CA 1
ATOM 705 C C . PHE A 1 85 ? -1.748 -3.371 -11.300 1.00 81.00 85 PHE A C 1
ATOM 707 O O . PHE A 1 85 ? -2.631 -4.041 -10.768 1.00 81.00 85 PHE A O 1
ATOM 714 N N . ILE A 1 86 ? -0.906 -2.614 -10.588 1.00 80.44 86 ILE A N 1
ATOM 715 C CA . I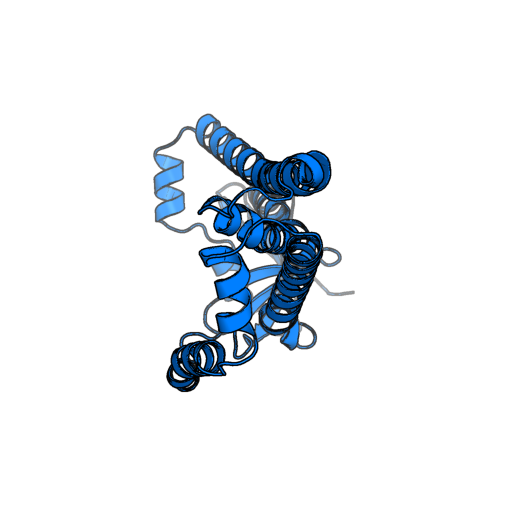LE A 1 86 ? -0.937 -2.542 -9.120 1.00 80.44 86 ILE A CA 1
ATOM 716 C C . ILE A 1 86 ? -2.259 -1.948 -8.618 1.00 80.44 86 ILE A C 1
ATOM 718 O O . ILE A 1 86 ? -2.854 -2.482 -7.682 1.00 80.44 86 ILE A O 1
ATOM 722 N N . THR A 1 87 ? -2.761 -0.900 -9.270 1.00 81.25 87 THR A N 1
ATOM 723 C CA . THR A 1 87 ? -4.047 -0.277 -8.922 1.00 81.25 87 THR A CA 1
ATOM 724 C C . THR A 1 87 ? -5.207 -1.266 -9.067 1.00 81.25 87 THR A C 1
ATOM 726 O O . THR A 1 87 ? -5.991 -1.440 -8.133 1.00 81.25 87 THR A O 1
ATOM 729 N N . ILE A 1 88 ? -5.281 -1.973 -10.199 1.00 78.44 88 ILE A N 1
ATOM 730 C CA . ILE A 1 88 ? -6.314 -2.984 -10.469 1.00 78.44 88 ILE A CA 1
ATOM 731 C C . ILE A 1 88 ? -6.198 -4.155 -9.493 1.00 78.44 88 ILE A C 1
ATOM 733 O O . ILE A 1 88 ? -7.212 -4.645 -8.993 1.00 78.44 88 ILE A O 1
ATOM 737 N N . LEU A 1 89 ? -4.975 -4.620 -9.215 1.00 79.38 89 LEU A N 1
ATOM 738 C CA . LEU A 1 89 ? -4.749 -5.690 -8.249 1.00 79.38 89 LEU A CA 1
ATOM 739 C C . LEU A 1 89 ? -5.285 -5.311 -6.876 1.00 79.38 89 LEU A C 1
ATOM 741 O O . LEU A 1 89 ? -5.970 -6.121 -6.262 1.00 79.38 89 LEU A O 1
ATOM 745 N N . VAL A 1 90 ? -5.015 -4.097 -6.405 1.00 80.38 90 VAL A N 1
ATOM 746 C CA . VAL A 1 90 ? -5.461 -3.645 -5.083 1.00 80.38 90 VAL A CA 1
ATOM 747 C C . VAL A 1 90 ? -6.970 -3.471 -5.047 1.00 80.38 90 VAL A C 1
ATOM 749 O O . VAL A 1 90 ? -7.606 -3.926 -4.101 1.00 80.38 90 VAL A O 1
ATOM 752 N N . GLU A 1 91 ? -7.577 -2.910 -6.087 1.00 79.56 91 GLU A N 1
ATOM 753 C CA . GLU A 1 91 ? -9.034 -2.820 -6.181 1.00 79.56 91 GLU A CA 1
ATOM 754 C C . GLU A 1 91 ? -9.682 -4.214 -6.132 1.00 79.56 91 GLU A C 1
ATOM 756 O O . GLU A 1 91 ? -10.605 -4.470 -5.356 1.00 79.56 91 GLU A O 1
ATOM 761 N N . ARG A 1 92 ? -9.151 -5.169 -6.904 1.00 76.88 92 ARG A N 1
ATOM 762 C CA . ARG A 1 92 ? -9.665 -6.544 -6.960 1.00 76.88 92 ARG A CA 1
ATOM 763 C C . ARG A 1 92 ? -9.373 -7.351 -5.699 1.00 76.88 92 ARG A C 1
ATOM 765 O O . ARG A 1 92 ? -10.181 -8.215 -5.351 1.00 76.88 92 ARG A O 1
ATOM 772 N N . ALA A 1 93 ? -8.235 -7.114 -5.054 1.00 75.44 93 ALA A N 1
ATOM 773 C CA . ALA A 1 93 ? -7.813 -7.833 -3.864 1.00 75.44 93 ALA A CA 1
ATOM 774 C C . ALA A 1 93 ? -8.471 -7.252 -2.613 1.00 75.44 93 ALA A C 1
ATOM 776 O O . ALA A 1 93 ? -9.148 -7.981 -1.894 1.00 75.44 93 ALA A O 1
ATOM 777 N N . LEU A 1 94 ? -8.320 -5.952 -2.375 1.00 78.88 94 LEU A N 1
ATOM 778 C CA . LEU A 1 94 ? -8.774 -5.300 -1.153 1.00 78.88 94 LEU A CA 1
ATOM 779 C C . LEU A 1 94 ? -10.187 -4.750 -1.257 1.00 78.88 94 LEU A C 1
ATOM 781 O O . LEU A 1 94 ? -10.886 -4.800 -0.261 1.00 78.88 94 LEU A O 1
ATOM 785 N N . TYR A 1 95 ? -10.649 -4.238 -2.395 1.00 77.12 95 TYR A N 1
ATOM 786 C CA . TYR A 1 95 ? -11.907 -3.472 -2.425 1.00 77.12 95 TYR A CA 1
ATOM 787 C C . TYR A 1 95 ? -13.081 -4.193 -3.086 1.00 77.12 95 TYR A C 1
ATOM 789 O O . TYR A 1 95 ? -14.224 -3.782 -2.919 1.00 77.12 95 TYR A O 1
ATOM 797 N N . ARG A 1 96 ? -12.851 -5.329 -3.751 1.00 79.06 96 ARG A N 1
ATOM 798 C CA . ARG A 1 96 ? -13.897 -6.079 -4.467 1.00 79.06 96 ARG A CA 1
ATOM 799 C C . ARG A 1 96 ? -15.141 -6.396 -3.631 1.00 79.06 96 ARG A C 1
ATOM 801 O O . ARG A 1 96 ? -16.244 -6.380 -4.169 1.00 79.06 96 ARG A O 1
ATOM 808 N N . ASN A 1 97 ? -14.963 -6.713 -2.350 1.00 83.00 97 ASN A N 1
ATOM 809 C CA . ASN A 1 97 ? -16.054 -7.106 -1.456 1.00 83.00 97 ASN A CA 1
ATOM 810 C C . ASN A 1 97 ? -16.476 -5.990 -0.488 1.00 83.00 97 ASN A C 1
ATOM 812 O O . ASN A 1 97 ? -17.347 -6.228 0.342 1.00 83.00 97 ASN A O 1
ATOM 816 N N . VAL A 1 98 ? -15.916 -4.779 -0.607 1.00 81.56 98 VAL A N 1
ATOM 817 C CA . VAL A 1 98 ? -16.187 -3.675 0.333 1.00 81.56 98 VAL A CA 1
ATOM 818 C C . VAL A 1 98 ? -17.662 -3.262 0.345 1.00 81.56 98 VAL A C 1
ATOM 820 O O . VAL A 1 98 ? -18.187 -2.874 1.377 1.00 81.56 98 VAL A O 1
ATOM 823 N N . ASN A 1 99 ? -18.375 -3.434 -0.771 1.00 80.00 99 ASN A N 1
ATOM 824 C CA . ASN A 1 99 ? -19.809 -3.133 -0.860 1.00 80.00 99 ASN A CA 1
ATOM 825 C C . ASN A 1 99 ? -20.685 -4.086 -0.029 1.00 80.00 99 ASN A C 1
ATOM 827 O O . ASN A 1 99 ? -21.870 -3.832 0.145 1.00 80.00 99 ASN A O 1
ATOM 831 N N . ARG A 1 100 ? -20.126 -5.208 0.440 1.00 82.44 100 ARG A N 1
ATOM 832 C CA . ARG A 1 100 ? -20.791 -6.149 1.352 1.00 82.44 100 ARG A CA 1
ATOM 833 C C . ARG A 1 100 ? -20.360 -5.940 2.800 1.00 82.44 100 ARG A C 1
ATOM 835 O O . ARG A 1 100 ? -20.643 -6.803 3.625 1.00 82.44 100 ARG A O 1
ATOM 842 N N . ALA A 1 101 ? -19.621 -4.869 3.085 1.00 84.88 101 ALA A N 1
ATOM 843 C CA . ALA A 1 101 ? -19.081 -4.658 4.408 1.00 84.88 101 ALA A CA 1
ATOM 844 C C . ALA A 1 101 ? -20.204 -4.344 5.405 1.00 84.88 101 ALA A C 1
ATOM 846 O O . ALA A 1 101 ? -21.107 -3.561 5.111 1.00 84.88 101 ALA A O 1
ATOM 847 N N . GLN A 1 102 ? -20.149 -4.982 6.567 1.00 86.38 102 GLN A N 1
ATOM 848 C CA . GLN A 1 102 ? -21.084 -4.787 7.673 1.00 86.38 102 GLN A CA 1
ATOM 849 C C . GLN A 1 102 ? -20.309 -4.378 8.918 1.00 86.38 102 GLN A C 1
ATOM 851 O O . GLN A 1 102 ? -19.121 -4.663 9.011 1.00 86.38 102 GLN A O 1
ATOM 856 N N . VAL A 1 103 ? -20.957 -3.713 9.873 1.00 87.31 103 VAL A N 1
ATOM 857 C CA . VAL A 1 103 ? -20.290 -3.337 11.128 1.00 87.31 103 VAL A CA 1
ATOM 858 C C . VAL A 1 103 ? -19.816 -4.593 11.861 1.00 87.31 103 VAL A C 1
ATOM 860 O O . VAL A 1 103 ? -20.567 -5.559 12.004 1.00 87.31 103 VAL A O 1
ATOM 863 N N . THR A 1 104 ? -18.546 -4.575 12.262 1.00 88.56 104 THR A N 1
ATOM 864 C CA . THR A 1 104 ? -17.849 -5.696 12.894 1.00 88.56 104 THR A CA 1
ATOM 865 C C . THR A 1 104 ? -18.383 -5.969 14.291 1.00 88.56 104 THR A C 1
ATOM 867 O O . THR A 1 104 ? -18.864 -5.066 14.974 1.00 88.56 104 THR A O 1
ATOM 870 N N . THR A 1 105 ? -18.236 -7.209 14.738 1.00 89.62 105 THR A N 1
ATOM 871 C CA . THR A 1 105 ? -18.593 -7.630 16.093 1.00 89.62 105 THR A CA 1
ATOM 872 C C . THR A 1 105 ? -17.597 -7.102 17.138 1.00 89.62 105 THR A C 1
ATOM 874 O O . THR A 1 105 ? -16.451 -6.762 16.809 1.00 89.62 105 THR A O 1
ATOM 877 N N . GLN A 1 106 ? -18.024 -7.026 18.397 1.00 89.06 106 GLN A N 1
ATOM 878 C CA . GLN A 1 106 ? -17.251 -6.529 19.534 1.00 89.06 106 GLN A CA 1
ATOM 879 C C . GLN A 1 106 ? -15.968 -7.334 19.726 1.00 89.06 106 GLN A C 1
ATOM 881 O O . GLN A 1 106 ? -14.897 -6.744 19.850 1.00 89.06 106 GLN A O 1
ATOM 886 N N . THR A 1 107 ? -16.043 -8.666 19.676 1.00 87.94 107 THR A N 1
ATOM 887 C CA . THR A 1 107 ? -14.855 -9.521 19.830 1.00 87.94 107 THR A CA 1
ATOM 888 C C . THR A 1 107 ? -13.775 -9.201 18.788 1.00 87.94 107 THR A C 1
ATOM 890 O O . THR A 1 107 ? -12.595 -9.092 19.121 1.00 87.94 107 THR A O 1
ATOM 893 N N . ILE A 1 108 ? -14.159 -8.988 17.525 1.00 87.56 108 ILE A N 1
ATOM 894 C CA . ILE A 1 108 ? -13.205 -8.663 16.451 1.00 87.56 108 ILE A CA 1
ATOM 895 C C . ILE A 1 108 ? -12.659 -7.245 16.633 1.00 87.56 108 ILE A C 1
ATOM 897 O O . ILE A 1 108 ? -11.464 -7.013 16.481 1.00 87.56 108 ILE A O 1
ATOM 901 N N . CYS A 1 109 ? -13.526 -6.300 16.987 1.00 87.94 109 CYS A N 1
ATOM 902 C CA . CYS A 1 109 ? -13.169 -4.915 17.277 1.00 87.94 109 CYS A CA 1
ATOM 903 C C . CYS A 1 109 ? -12.087 -4.813 18.364 1.00 87.94 109 CYS A C 1
ATOM 905 O O . CYS A 1 109 ? -11.055 -4.176 18.153 1.00 87.94 109 CYS A O 1
ATOM 907 N N . LEU A 1 110 ? -12.298 -5.498 19.492 1.00 88.00 110 LEU A N 1
ATOM 908 C CA . LEU A 1 110 ? -11.354 -5.542 20.606 1.00 88.00 110 LEU A CA 1
ATOM 909 C C . LEU A 1 110 ? -10.069 -6.270 20.211 1.00 88.00 110 LEU A C 1
ATOM 911 O O . LEU A 1 110 ? -8.989 -5.720 20.391 1.00 88.00 110 LEU A O 1
ATOM 915 N N . GLY A 1 111 ? -10.171 -7.444 19.581 1.00 86.38 111 GLY A N 1
ATOM 916 C CA . GLY A 1 111 ? -8.998 -8.215 19.161 1.00 86.38 111 GLY A CA 1
ATOM 917 C C . GLY A 1 111 ? -8.108 -7.496 18.137 1.00 86.38 111 GLY A C 1
ATOM 918 O O . GLY A 1 111 ? -6.906 -7.730 18.093 1.00 86.38 111 GLY A O 1
ATOM 919 N N . LEU A 1 112 ? -8.666 -6.596 17.321 1.00 86.25 112 LEU A N 1
ATOM 920 C CA . LEU A 1 112 ? -7.897 -5.757 16.392 1.00 86.25 112 LEU A CA 1
ATOM 921 C C . LEU A 1 112 ? -7.168 -4.598 17.072 1.00 86.25 112 LEU A C 1
ATOM 923 O O . LEU A 1 112 ? -6.149 -4.135 16.557 1.00 86.25 112 LEU A O 1
ATOM 927 N N . MET A 1 113 ? -7.746 -4.086 18.156 1.00 87.56 113 MET A N 1
ATOM 928 C CA . MET A 1 113 ? -7.206 -2.968 18.928 1.00 87.56 113 MET A CA 1
ATOM 929 C C . MET A 1 113 ? -6.338 -3.442 20.089 1.00 87.56 113 MET A C 1
ATOM 931 O O . MET A 1 113 ? -5.651 -2.636 20.706 1.00 87.56 113 MET A O 1
ATOM 935 N N . GLU A 1 114 ? -6.344 -4.733 20.400 1.00 87.19 114 GLU A N 1
ATOM 936 C CA . GLU A 1 114 ? -5.456 -5.302 21.393 1.00 87.19 114 GLU A CA 1
ATOM 937 C C . GLU A 1 114 ? -4.013 -5.314 20.872 1.00 87.19 114 GLU A C 1
ATOM 939 O O . GLU A 1 114 ? -3.701 -5.836 19.798 1.00 87.19 114 GLU A O 1
ATOM 944 N N . LYS A 1 115 ? -3.100 -4.727 21.652 1.00 82.69 115 LYS A N 1
ATOM 945 C CA . LYS A 1 115 ? -1.668 -4.795 21.354 1.00 82.69 115 LYS A CA 1
ATOM 946 C C . LYS A 1 115 ? -1.168 -6.227 21.540 1.00 82.69 115 LYS A C 1
ATOM 948 O O . LYS A 1 115 ? -1.386 -6.826 22.592 1.00 82.69 115 LYS A O 1
ATOM 953 N N . SER A 1 116 ? -0.421 -6.729 20.556 1.00 81.75 116 SER A N 1
ATOM 954 C CA . SER A 1 116 ? 0.279 -8.015 20.676 1.00 81.75 116 SER A CA 1
ATOM 955 C C . SER A 1 116 ? 1.268 -8.016 21.849 1.00 81.75 116 SER A C 1
ATOM 957 O O . SER A 1 116 ? 1.812 -6.967 22.207 1.00 81.75 116 SER A O 1
ATOM 959 N N . GLU A 1 117 ? 1.538 -9.193 22.420 1.00 82.19 117 GLU A N 1
ATOM 960 C CA . GLU A 1 117 ? 2.522 -9.356 23.501 1.00 82.19 117 GLU A CA 1
ATOM 961 C C . GLU A 1 117 ? 3.905 -8.835 23.095 1.00 82.19 117 GLU A C 1
ATOM 963 O O . GLU A 1 117 ? 4.525 -8.093 23.851 1.00 82.19 117 GLU A O 1
ATOM 968 N N . GLU A 1 118 ? 4.336 -9.102 21.859 1.00 80.31 118 GLU A N 1
ATOM 969 C CA . GLU A 1 118 ? 5.592 -8.577 21.310 1.00 80.31 118 GLU A CA 1
ATOM 970 C C . GLU A 1 118 ? 5.634 -7.044 21.321 1.00 80.31 118 GLU A C 1
ATOM 972 O O . GLU A 1 118 ? 6.659 -6.444 21.647 1.00 80.31 118 GLU A O 1
ATOM 977 N N . THR A 1 119 ? 4.512 -6.395 20.989 1.00 80.50 119 THR A N 1
ATOM 978 C CA . THR A 1 119 ? 4.411 -4.930 21.017 1.00 80.50 119 THR A CA 1
ATOM 979 C C . THR A 1 119 ? 4.457 -4.410 22.451 1.00 80.50 119 THR A C 1
ATOM 981 O O . THR A 1 119 ? 5.192 -3.462 22.718 1.00 80.50 119 THR A O 1
ATOM 984 N N . LYS A 1 120 ? 3.737 -5.051 23.382 1.00 82.06 120 LYS A N 1
ATOM 985 C CA . LYS A 1 120 ? 3.759 -4.703 24.812 1.00 82.06 120 LYS A CA 1
ATOM 986 C C . LYS A 1 120 ? 5.170 -4.849 25.394 1.00 82.06 120 LYS A C 1
ATOM 988 O O . LYS A 1 120 ? 5.651 -3.947 26.072 1.00 82.06 120 LYS A O 1
ATOM 993 N N . GLU A 1 121 ? 5.874 -5.937 25.082 1.00 81.88 121 GLU A N 1
ATOM 994 C CA . GLU A 1 121 ? 7.259 -6.152 25.508 1.00 81.88 121 GLU A CA 1
ATOM 995 C C . GLU A 1 121 ? 8.234 -5.136 24.911 1.00 81.88 121 GLU A C 1
ATOM 997 O O . GLU A 1 121 ? 9.125 -4.644 25.608 1.00 81.88 121 GLU A O 1
ATOM 1002 N N . ALA A 1 122 ? 8.105 -4.844 23.615 1.00 80.06 122 ALA A N 1
ATOM 1003 C CA . ALA A 1 122 ? 8.954 -3.871 22.942 1.00 80.06 122 ALA A CA 1
ATOM 1004 C C . ALA A 1 122 ? 8.751 -2.466 23.522 1.00 80.06 122 ALA A C 1
ATOM 1006 O O . ALA A 1 122 ? 9.731 -1.760 23.751 1.00 80.06 122 ALA A O 1
ATOM 1007 N N . GLU A 1 123 ? 7.503 -2.080 23.805 1.00 76.88 123 GLU A N 1
ATOM 1008 C CA . GLU A 1 123 ? 7.172 -0.815 24.462 1.00 76.88 123 GLU A CA 1
ATOM 1009 C C . GLU A 1 123 ? 7.661 -0.777 25.915 1.00 76.88 123 GLU A C 1
ATOM 1011 O O . GLU A 1 123 ? 8.222 0.233 26.317 1.00 76.88 123 GLU A O 1
ATOM 1016 N N . ALA A 1 124 ? 7.549 -1.870 26.678 1.00 80.56 124 ALA A N 1
ATOM 1017 C CA . ALA A 1 124 ? 8.050 -1.940 28.055 1.00 80.56 124 ALA A CA 1
ATOM 1018 C C . ALA A 1 124 ? 9.584 -1.823 28.146 1.00 80.56 124 ALA A C 1
ATOM 1020 O O . ALA A 1 124 ? 10.119 -1.304 29.127 1.00 80.56 124 ALA A O 1
ATOM 1021 N N . LYS A 1 125 ? 10.304 -2.299 27.122 1.00 81.06 125 LYS A N 1
ATOM 1022 C CA . LYS A 1 125 ? 11.771 -2.197 27.018 1.00 81.06 125 LYS A CA 1
ATOM 1023 C C . LYS A 1 125 ? 12.243 -0.831 26.497 1.00 81.06 125 LYS A C 1
ATOM 1025 O O . LYS A 1 125 ? 13.436 -0.543 26.573 1.00 81.06 125 LYS A O 1
ATOM 1030 N N . MET A 1 126 ? 11.347 0.006 25.968 1.00 75.56 126 MET A N 1
ATOM 1031 C CA . MET A 1 126 ? 11.659 1.332 25.424 1.00 75.56 126 MET A CA 1
ATOM 1032 C C . MET A 1 126 ? 11.120 2.446 26.324 1.00 75.56 126 MET A C 1
ATOM 1034 O O . MET A 1 126 ? 10.062 2.334 26.928 1.00 75.56 126 MET A O 1
ATOM 1038 N N . SER A 1 127 ? 11.803 3.592 26.368 1.00 76.38 127 SER A N 1
ATOM 1039 C CA . SER A 1 127 ? 11.179 4.791 26.934 1.00 76.38 127 SER A CA 1
ATOM 1040 C C . SER A 1 127 ? 10.002 5.236 26.052 1.00 76.38 127 SER A C 1
ATOM 1042 O O . SER A 1 127 ? 10.087 5.193 24.823 1.00 76.38 127 SER A O 1
ATOM 1044 N N . GLU A 1 128 ? 8.938 5.783 26.650 1.00 71.94 128 GLU A N 1
ATOM 1045 C CA . GLU A 1 128 ? 7.822 6.416 25.922 1.00 71.94 128 GLU A CA 1
ATOM 1046 C C . GLU A 1 128 ? 8.311 7.510 24.944 1.00 71.94 128 GLU A C 1
ATOM 1048 O O . GLU A 1 128 ? 7.702 7.789 23.906 1.00 71.94 128 GLU A O 1
ATOM 1053 N N . LYS A 1 129 ? 9.435 8.165 25.264 1.00 72.56 129 LYS A N 1
ATOM 1054 C CA . LYS A 1 129 ? 10.084 9.138 24.377 1.00 72.56 129 LYS A CA 1
ATOM 1055 C C . LYS A 1 129 ? 10.699 8.466 23.146 1.00 72.56 129 LYS A C 1
ATOM 1057 O O . LYS A 1 129 ? 10.574 9.003 22.044 1.00 72.56 129 LYS A O 1
ATOM 1062 N N . ASP A 1 130 ? 11.323 7.308 23.328 1.00 74.88 130 ASP A N 1
ATOM 1063 C CA . ASP A 1 130 ? 12.007 6.568 22.267 1.00 74.88 130 ASP A CA 1
ATOM 1064 C C . ASP A 1 130 ? 11.010 5.901 21.321 1.00 74.88 130 ASP A C 1
ATOM 1066 O O . ASP A 1 130 ? 11.160 6.027 20.107 1.00 74.88 130 ASP A O 1
ATOM 1070 N N . SER A 1 131 ? 9.928 5.321 21.851 1.00 72.62 131 SER A N 1
ATOM 1071 C CA . SER A 1 131 ? 8.831 4.764 21.044 1.00 72.62 131 SER A CA 1
ATOM 1072 C C . SER A 1 131 ? 8.191 5.828 20.138 1.00 72.62 131 SER A C 1
ATOM 1074 O O . SER A 1 131 ? 8.111 5.668 18.916 1.00 72.62 131 SER A O 1
ATOM 1076 N N . ARG A 1 132 ? 7.842 7.000 20.692 1.00 74.06 132 ARG A N 1
ATOM 1077 C CA . ARG A 1 132 ? 7.305 8.121 19.894 1.00 74.06 132 ARG A CA 1
ATOM 1078 C C . ARG A 1 132 ? 8.287 8.615 18.835 1.00 74.06 132 ARG A C 1
ATOM 1080 O O . ARG A 1 132 ? 7.873 9.017 17.744 1.00 74.06 132 ARG A O 1
ATOM 1087 N N . ASN A 1 133 ? 9.582 8.613 19.146 1.00 80.81 133 ASN A N 1
ATOM 1088 C CA . ASN A 1 133 ? 10.613 8.985 18.188 1.00 80.81 133 ASN A CA 1
ATOM 1089 C C . ASN A 1 133 ? 10.714 7.950 17.058 1.00 80.81 133 ASN A C 1
ATOM 1091 O O . ASN A 1 133 ? 10.741 8.333 15.890 1.00 80.81 133 ASN A O 1
ATOM 1095 N N . ALA A 1 134 ? 10.687 6.656 17.381 1.00 78.50 134 ALA A N 1
ATOM 1096 C CA . ALA A 1 134 ? 10.715 5.566 16.410 1.00 78.50 134 ALA A CA 1
ATOM 1097 C C . ALA A 1 134 ? 9.530 5.639 15.432 1.00 78.50 134 ALA A C 1
ATOM 1099 O O . ALA A 1 134 ? 9.738 5.641 14.218 1.00 78.50 134 ALA A O 1
ATOM 1100 N N . THR A 1 135 ? 8.302 5.823 15.928 1.00 77.94 135 THR A N 1
ATOM 1101 C CA . THR A 1 135 ? 7.109 5.992 15.077 1.00 77.94 135 THR A CA 1
ATOM 1102 C C . THR A 1 135 ? 7.238 7.197 14.144 1.00 77.94 135 THR A C 1
ATOM 1104 O O . THR A 1 135 ? 6.876 7.125 12.965 1.00 77.94 135 THR A O 1
ATOM 1107 N N . ARG A 1 136 ? 7.805 8.311 14.629 1.00 82.56 136 ARG A N 1
ATOM 1108 C CA . ARG A 1 136 ? 8.073 9.495 13.798 1.00 82.56 136 ARG A CA 1
ATOM 1109 C C . ARG A 1 136 ? 9.084 9.189 12.689 1.00 82.56 136 ARG A C 1
ATOM 1111 O O . ARG A 1 136 ? 8.843 9.573 11.545 1.00 82.56 136 ARG A O 1
ATOM 1118 N N . TRP A 1 137 ? 10.169 8.483 13.002 1.00 83.06 137 TRP A N 1
ATOM 1119 C CA . TRP A 1 137 ? 11.172 8.078 12.012 1.00 83.06 137 TRP A CA 1
ATOM 1120 C C . TRP A 1 137 ? 10.612 7.116 10.969 1.00 83.06 137 TRP A C 1
ATOM 1122 O O . TRP A 1 137 ? 10.882 7.303 9.787 1.00 83.06 137 TRP A O 1
ATOM 1132 N N . ILE A 1 138 ? 9.774 6.154 11.364 1.00 84.31 138 ILE A N 1
ATOM 1133 C CA . ILE A 1 138 ? 9.094 5.246 10.429 1.00 84.31 138 ILE A CA 1
ATOM 1134 C C . ILE A 1 138 ? 8.223 6.041 9.450 1.00 84.31 138 ILE A C 1
ATOM 1136 O O . ILE A 1 138 ? 8.307 5.832 8.240 1.00 84.31 138 ILE A O 1
ATOM 1140 N N . ARG A 1 139 ? 7.428 7.002 9.943 1.00 82.19 139 ARG A N 1
ATOM 1141 C CA . ARG A 1 139 ? 6.606 7.870 9.079 1.00 82.19 139 ARG A CA 1
ATOM 1142 C C . ARG A 1 139 ? 7.459 8.698 8.119 1.00 82.19 139 ARG A C 1
ATOM 1144 O O . ARG A 1 139 ? 7.122 8.790 6.940 1.00 82.19 139 ARG A O 1
ATOM 1151 N N . ALA A 1 140 ? 8.557 9.271 8.610 1.00 85.00 140 ALA A N 1
ATOM 1152 C CA . ALA A 1 140 ? 9.482 10.042 7.787 1.00 85.00 140 ALA A CA 1
ATOM 1153 C C . ALA A 1 140 ? 10.139 9.164 6.709 1.00 85.00 140 ALA A C 1
ATOM 1155 O O . ALA A 1 140 ? 10.162 9.539 5.539 1.00 85.00 140 ALA A O 1
ATOM 1156 N N . LEU A 1 141 ? 10.588 7.961 7.068 1.00 86.19 141 LEU A N 1
ATOM 1157 C CA . LEU A 1 141 ? 11.207 7.015 6.144 1.00 86.19 141 LEU A CA 1
ATOM 1158 C C . LEU A 1 141 ? 10.225 6.568 5.061 1.00 86.19 141 LEU A C 1
ATOM 1160 O O . LEU A 1 141 ? 10.562 6.622 3.881 1.00 86.19 141 LEU A O 1
ATOM 1164 N N . LEU A 1 142 ? 8.992 6.221 5.440 1.00 83.44 142 LEU A N 1
ATOM 1165 C CA . LEU A 1 142 ? 7.928 5.909 4.485 1.00 83.44 142 LEU A CA 1
ATOM 1166 C C . LEU A 1 142 ? 7.708 7.068 3.499 1.00 83.44 142 LEU A C 1
ATOM 1168 O O . LEU A 1 142 ? 7.519 6.825 2.308 1.00 83.44 142 LEU A O 1
ATOM 1172 N N . SER A 1 143 ? 7.793 8.324 3.965 1.00 81.75 143 SER A N 1
ATOM 1173 C CA . SER A 1 143 ? 7.582 9.502 3.106 1.00 81.75 143 SER A CA 1
ATOM 1174 C C . SER A 1 143 ? 8.748 9.819 2.174 1.00 81.75 143 SER A C 1
ATOM 1176 O O . SER A 1 143 ? 8.556 10.516 1.179 1.00 81.75 143 SER A O 1
ATOM 1178 N N . LEU A 1 144 ? 9.938 9.276 2.440 1.00 87.12 144 LEU A N 1
ATOM 1179 C CA . LEU A 1 144 ? 11.099 9.414 1.559 1.00 87.12 144 LEU A CA 1
ATOM 1180 C C . LEU A 1 144 ? 11.036 8.459 0.361 1.00 87.12 144 LEU A C 1
ATOM 1182 O O . LEU A 1 144 ? 11.524 8.799 -0.715 1.00 87.12 144 LEU A O 1
ATOM 1186 N N . VAL A 1 145 ? 10.397 7.295 0.507 1.00 86.81 145 VAL A N 1
ATOM 1187 C CA . VAL A 1 145 ? 10.243 6.300 -0.569 1.00 86.81 145 VAL A CA 1
ATOM 1188 C C . VAL A 1 145 ? 9.674 6.888 -1.878 1.00 86.81 145 VAL A C 1
ATOM 1190 O O . VAL A 1 145 ? 10.298 6.678 -2.924 1.00 86.81 145 VAL A O 1
ATOM 1193 N N . PRO A 1 146 ? 8.561 7.659 -1.885 1.00 86.75 146 PRO A N 1
ATOM 1194 C CA . PRO A 1 146 ? 8.063 8.274 -3.118 1.00 86.75 146 PRO A CA 1
ATOM 1195 C C . PRO A 1 1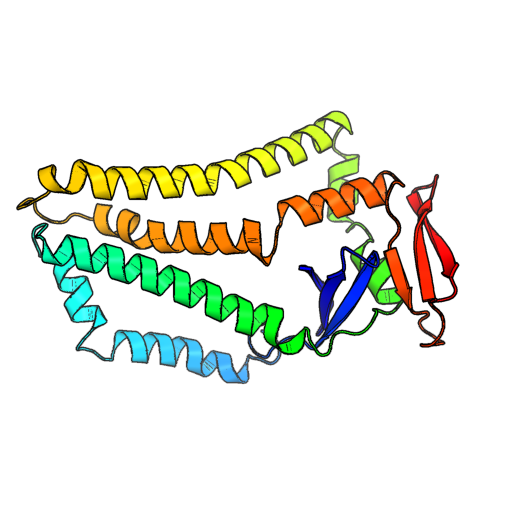46 ? 9.056 9.269 -3.713 1.00 86.75 146 PRO A C 1
ATOM 1197 O O . PRO A 1 146 ? 9.213 9.304 -4.929 1.00 86.75 146 PRO A O 1
ATOM 1200 N N . LEU A 1 147 ? 9.743 10.058 -2.878 1.00 88.88 147 LEU A N 1
ATOM 1201 C CA . LEU A 1 147 ? 10.710 11.060 -3.337 1.00 88.88 147 LEU A CA 1
ATOM 1202 C C . LEU A 1 147 ? 11.873 10.409 -4.087 1.00 88.88 147 LEU A C 1
ATOM 1204 O O . LEU A 1 147 ? 12.259 10.889 -5.150 1.00 88.88 147 LEU A O 1
ATOM 1208 N N . VAL A 1 148 ? 12.377 9.280 -3.584 1.00 89.31 148 VAL A N 1
ATOM 1209 C CA . VAL A 1 148 ? 13.405 8.485 -4.270 1.00 89.31 148 VAL A CA 1
ATOM 1210 C C . VAL A 1 148 ? 12.886 7.973 -5.617 1.00 89.31 148 VAL A C 1
ATOM 1212 O O . VAL A 1 148 ? 13.580 8.089 -6.627 1.00 89.31 148 VAL A O 1
ATOM 1215 N N . GLY A 1 149 ? 11.652 7.461 -5.661 1.00 88.81 149 GLY A N 1
ATOM 1216 C CA . GLY A 1 149 ? 11.021 7.029 -6.910 1.00 88.81 149 GLY A CA 1
ATOM 1217 C C . GLY A 1 149 ? 10.891 8.162 -7.934 1.00 88.81 149 GLY A C 1
ATOM 1218 O O . GLY A 1 149 ? 11.266 7.994 -9.095 1.00 88.81 149 GLY A O 1
ATOM 1219 N N . PHE A 1 150 ? 10.426 9.339 -7.506 1.00 91.19 150 PHE A N 1
ATOM 1220 C CA . PHE A 1 150 ? 10.308 10.512 -8.373 1.00 91.19 150 PHE A CA 1
ATOM 1221 C C . PHE A 1 150 ? 11.669 11.008 -8.852 1.00 91.19 150 PHE A C 1
ATOM 1223 O O . PHE A 1 150 ? 11.798 11.360 -10.021 1.00 91.19 150 PHE A O 1
ATOM 1230 N N . PHE A 1 151 ? 12.688 10.988 -7.992 1.00 92.19 151 PHE A N 1
ATOM 1231 C CA . PHE A 1 151 ? 14.050 11.357 -8.364 1.00 92.19 151 PHE A CA 1
ATOM 1232 C C . PHE A 1 151 ? 14.591 10.469 -9.491 1.00 92.19 151 PHE A C 1
ATOM 1234 O O . PHE A 1 151 ? 15.088 10.987 -10.490 1.00 92.19 151 PHE A O 1
ATOM 1241 N N . TYR A 1 152 ? 14.453 9.142 -9.381 1.00 90.81 152 TYR A N 1
ATOM 1242 C CA . TYR A 1 152 ? 14.892 8.226 -10.439 1.00 90.81 152 TYR A CA 1
ATOM 1243 C C . TYR A 1 152 ? 14.113 8.420 -11.742 1.00 90.81 152 TYR A C 1
ATOM 1245 O O . TYR A 1 152 ? 14.721 8.430 -12.814 1.00 90.81 152 TYR A O 1
ATOM 1253 N N . ALA A 1 153 ? 12.794 8.613 -11.657 1.00 91.69 153 ALA A N 1
ATOM 1254 C CA . ALA A 1 153 ? 11.962 8.850 -12.831 1.00 91.69 153 ALA A CA 1
ATOM 1255 C C . ALA A 1 153 ? 12.328 10.167 -13.532 1.00 91.69 153 ALA A C 1
ATOM 1257 O O . ALA A 1 153 ? 12.531 10.189 -14.745 1.00 91.69 153 ALA A O 1
ATOM 1258 N N . TYR A 1 154 ? 12.484 11.246 -12.761 1.00 93.31 154 TYR A N 1
ATOM 1259 C CA . TYR A 1 154 ? 12.898 12.555 -13.259 1.00 93.31 154 TYR A CA 1
ATOM 1260 C C . TYR A 1 154 ? 14.279 12.496 -13.912 1.00 93.31 154 TYR A C 1
ATOM 1262 O O . TYR A 1 154 ? 14.434 12.921 -15.054 1.00 93.31 154 TYR A O 1
ATOM 1270 N N . ASN A 1 155 ? 15.265 11.919 -13.220 1.00 92.50 155 ASN A N 1
ATOM 1271 C CA . ASN A 1 155 ? 16.627 11.790 -13.729 1.00 92.50 155 ASN A CA 1
ATOM 1272 C C . ASN A 1 155 ? 16.663 10.999 -15.046 1.00 92.50 155 ASN A C 1
ATOM 1274 O O . ASN A 1 155 ? 17.385 11.370 -15.966 1.00 92.50 155 ASN A O 1
ATOM 1278 N N . PHE A 1 156 ? 15.863 9.934 -15.157 1.00 91.31 156 PHE A N 1
ATOM 1279 C CA . PHE A 1 156 ? 15.751 9.174 -16.399 1.00 91.31 156 PHE A CA 1
ATOM 1280 C C . PHE A 1 156 ? 15.146 10.002 -17.534 1.00 91.31 156 PHE A C 1
ATOM 1282 O O . PHE A 1 156 ? 15.686 9.968 -18.632 1.00 91.31 156 PHE A O 1
ATOM 1289 N N . ILE A 1 157 ? 14.053 10.731 -17.283 1.00 92.94 157 ILE A N 1
ATOM 1290 C CA . ILE A 1 157 ? 13.352 11.510 -18.313 1.00 92.94 157 ILE A CA 1
ATOM 1291 C C . ILE A 1 157 ? 14.201 12.692 -18.784 1.00 92.94 157 ILE A C 1
ATOM 1293 O O . ILE A 1 157 ? 14.368 12.890 -19.985 1.00 92.94 157 ILE A O 1
ATOM 1297 N N . TRP A 1 158 ? 14.734 13.469 -17.842 1.00 92.94 158 TRP A N 1
ATOM 1298 C CA . TRP A 1 158 ? 15.431 14.717 -18.140 1.00 92.94 158 TRP A CA 1
ATOM 1299 C C . TRP A 1 158 ? 16.791 14.473 -18.798 1.00 92.94 158 TRP A C 1
ATOM 1301 O O . TRP A 1 158 ? 17.114 15.102 -19.800 1.00 92.94 158 TRP A O 1
ATOM 1311 N N . ASN A 1 159 ? 17.548 13.489 -18.303 1.00 91.50 159 ASN A N 1
ATOM 1312 C CA . ASN A 1 159 ? 18.886 13.175 -18.811 1.00 91.50 159 ASN A CA 1
ATOM 1313 C C . ASN A 1 159 ? 18.870 12.039 -19.848 1.00 91.50 159 ASN A C 1
ATOM 1315 O O . ASN A 1 159 ? 19.897 11.414 -20.115 1.00 91.50 159 ASN A O 1
ATOM 1319 N N . TYR A 1 160 ? 17.708 11.732 -20.441 1.00 89.94 160 TYR A N 1
ATOM 1320 C CA . TYR A 1 160 ? 17.605 10.635 -21.404 1.00 89.94 160 TYR A CA 1
ATOM 1321 C C . TYR A 1 160 ? 18.427 10.889 -22.670 1.00 89.94 160 TYR A C 1
ATOM 1323 O O . TYR A 1 160 ? 19.020 9.965 -23.225 1.00 89.94 160 TYR A O 1
ATOM 1331 N N . GLN A 1 161 ? 18.465 12.143 -23.129 1.00 89.75 161 GLN A N 1
ATOM 1332 C CA . GLN A 1 161 ? 19.151 12.516 -24.368 1.00 89.75 161 GLN A CA 1
ATOM 1333 C C . GLN A 1 161 ? 20.642 12.170 -24.330 1.00 89.75 161 GLN A C 1
ATOM 1335 O O . GLN A 1 161 ? 21.175 11.681 -25.320 1.00 89.75 161 GLN A O 1
ATOM 1340 N N . GLU A 1 162 ? 21.285 12.329 -23.173 1.00 89.69 162 GLU A N 1
ATOM 1341 C CA . GLU A 1 162 ? 22.701 12.002 -22.964 1.00 89.69 162 GLU A CA 1
ATOM 1342 C C . GLU A 1 162 ? 22.988 10.499 -23.059 1.00 89.69 162 GLU A C 1
ATOM 1344 O O . GLU A 1 162 ? 24.124 10.087 -23.282 1.00 89.69 162 GLU A O 1
ATOM 1349 N N . ARG A 1 163 ? 21.959 9.659 -22.903 1.00 86.38 163 ARG A N 1
ATOM 1350 C CA . ARG A 1 163 ? 22.088 8.201 -22.974 1.00 86.38 163 ARG A CA 1
ATOM 1351 C C . ARG A 1 163 ? 21.945 7.671 -24.393 1.00 86.38 163 ARG A C 1
ATOM 1353 O O . ARG A 1 163 ? 22.338 6.533 -24.630 1.00 86.38 163 ARG A O 1
ATOM 1360 N N . LEU A 1 164 ? 21.399 8.441 -25.334 1.00 89.75 164 LEU A N 1
ATOM 1361 C CA . LEU A 1 164 ? 21.123 7.967 -26.693 1.00 89.75 164 LEU A CA 1
ATOM 1362 C C . LEU A 1 164 ? 22.380 7.397 -27.368 1.00 89.75 164 LEU A C 1
ATOM 1364 O O . LEU A 1 164 ? 23.435 8.020 -27.384 1.00 89.75 164 LEU A O 1
ATOM 1368 N N . GLY A 1 165 ? 22.262 6.194 -27.930 1.00 83.81 165 GLY A N 1
ATOM 1369 C CA . GLY A 1 165 ? 23.365 5.496 -28.597 1.00 83.81 165 GLY A CA 1
ATOM 1370 C C . GLY A 1 165 ? 24.356 4.799 -27.658 1.00 83.81 165 GLY A C 1
ATOM 1371 O O . GLY A 1 165 ? 25.146 3.984 -28.132 1.00 83.81 165 GLY A O 1
ATOM 1372 N N . THR A 1 166 ? 24.292 5.036 -26.344 1.00 89.00 166 THR A N 1
ATOM 1373 C CA . THR A 1 166 ? 25.101 4.291 -25.367 1.00 89.00 166 THR A CA 1
ATOM 1374 C C . THR A 1 166 ? 24.555 2.869 -25.182 1.00 89.00 166 THR A C 1
ATOM 1376 O O . THR A 1 166 ? 23.347 2.651 -25.347 1.00 89.00 166 THR A O 1
ATOM 1379 N N . PRO A 1 167 ? 25.411 1.874 -24.889 1.00 87.19 167 PRO A N 1
ATOM 1380 C CA . PRO A 1 167 ? 24.960 0.517 -24.608 1.00 87.19 167 PRO A CA 1
ATOM 1381 C C . PRO A 1 167 ? 24.121 0.491 -23.329 1.00 87.19 167 PRO A C 1
ATOM 1383 O O . PRO A 1 167 ? 24.457 1.139 -22.339 1.00 87.19 167 PRO A O 1
ATOM 1386 N N . ILE A 1 168 ? 23.030 -0.271 -23.350 1.00 83.94 168 ILE A N 1
ATOM 1387 C CA . ILE A 1 168 ? 22.178 -0.441 -22.177 1.00 83.94 168 ILE A CA 1
ATOM 1388 C C . ILE A 1 168 ? 22.889 -1.366 -21.188 1.00 83.94 168 ILE A C 1
ATOM 1390 O O . ILE A 1 168 ? 23.225 -2.503 -21.521 1.00 83.94 168 ILE A O 1
ATOM 1394 N N . GLY A 1 169 ? 23.121 -0.876 -19.971 1.00 80.88 169 GLY A N 1
ATOM 1395 C CA . GLY A 1 169 ? 23.659 -1.669 -18.874 1.00 80.88 169 GLY A CA 1
ATOM 1396 C C . GLY A 1 169 ? 22.583 -2.112 -17.880 1.00 80.88 169 GLY A C 1
ATOM 1397 O O . GLY A 1 169 ? 21.381 -1.899 -18.055 1.00 80.88 169 GLY A O 1
ATOM 1398 N N . GLY A 1 170 ? 23.020 -2.725 -16.777 1.00 76.81 170 GLY A N 1
ATOM 1399 C CA . GLY A 1 170 ? 22.131 -3.223 -15.718 1.00 76.81 170 GLY A CA 1
ATOM 1400 C C . GLY A 1 170 ? 21.338 -2.134 -14.978 1.00 76.81 170 GLY A C 1
ATOM 1401 O O . GLY A 1 170 ? 20.385 -2.443 -14.262 1.00 76.81 170 GLY A O 1
ATOM 1402 N N . GLU A 1 171 ? 21.679 -0.854 -15.152 1.00 82.25 171 GLU A N 1
ATOM 1403 C CA . GLU A 1 171 ? 20.939 0.280 -14.593 1.00 82.25 171 GLU A CA 1
ATOM 1404 C C . GLU A 1 171 ? 19.495 0.365 -15.100 1.00 82.25 171 GLU A C 1
ATOM 1406 O O . GLU A 1 171 ? 18.625 0.863 -14.380 1.00 82.25 171 GLU A O 1
ATOM 1411 N N . ILE A 1 172 ? 19.215 -0.181 -16.287 1.00 82.62 172 ILE A N 1
ATOM 1412 C CA . ILE A 1 172 ? 17.869 -0.207 -16.858 1.00 82.62 172 ILE A CA 1
ATOM 1413 C C . ILE A 1 172 ? 16.872 -0.963 -15.984 1.00 82.62 172 ILE A C 1
ATOM 1415 O O . ILE A 1 172 ? 15.710 -0.575 -15.897 1.00 82.62 172 ILE A O 1
ATOM 1419 N N . VAL A 1 173 ? 17.325 -1.992 -15.262 1.00 80.31 173 VAL A N 1
ATOM 1420 C CA . VAL A 1 173 ? 16.474 -2.757 -14.344 1.00 80.31 173 VAL A CA 1
ATOM 1421 C C . VAL A 1 173 ? 15.971 -1.851 -13.220 1.00 80.31 173 VAL A C 1
ATOM 1423 O O . VAL A 1 173 ? 14.788 -1.880 -12.888 1.00 80.31 173 VAL A O 1
ATOM 1426 N N . LYS A 1 174 ? 16.835 -0.982 -12.676 1.00 83.81 174 LYS A N 1
ATOM 1427 C CA . LYS A 1 174 ? 16.456 -0.019 -11.628 1.00 83.81 174 LYS A CA 1
ATOM 1428 C C . LYS A 1 174 ? 15.447 1.001 -12.154 1.00 83.81 174 LYS A C 1
ATOM 1430 O O . LYS A 1 174 ? 14.462 1.302 -11.483 1.00 83.81 174 LYS A O 1
ATOM 1435 N N . ILE A 1 175 ? 15.667 1.491 -13.373 1.00 86.62 175 ILE A N 1
ATOM 1436 C CA . ILE A 1 175 ? 14.761 2.425 -14.050 1.00 86.62 175 ILE A CA 1
ATOM 1437 C C . ILE A 1 175 ? 13.392 1.765 -14.259 1.00 86.62 175 ILE A C 1
ATOM 1439 O O . ILE A 1 175 ? 12.375 2.308 -13.842 1.00 86.62 175 ILE A O 1
ATOM 1443 N N . VAL A 1 176 ? 13.339 0.556 -14.817 1.00 86.00 176 VAL A N 1
ATOM 1444 C CA . VAL A 1 176 ? 12.083 -0.174 -15.047 1.00 86.00 176 VAL A CA 1
ATOM 1445 C C . VAL A 1 176 ? 11.344 -0.470 -13.737 1.00 86.00 176 VAL A C 1
ATOM 1447 O O . VAL A 1 176 ? 10.125 -0.329 -13.680 1.00 86.00 176 VAL A O 1
ATOM 1450 N N . LEU A 1 177 ? 12.051 -0.822 -12.660 1.00 84.88 177 LEU A N 1
ATOM 1451 C CA . LEU A 1 177 ? 11.443 -1.053 -11.343 1.00 84.88 177 LEU A CA 1
ATOM 1452 C C . LEU A 1 177 ? 10.974 0.232 -10.642 1.00 84.88 177 LEU A C 1
ATOM 1454 O O . LEU A 1 177 ? 10.188 0.158 -9.698 1.00 84.88 177 LEU A O 1
ATOM 1458 N N . THR A 1 178 ? 11.397 1.410 -11.105 1.00 88.75 178 THR A N 1
ATOM 1459 C CA . THR A 1 178 ? 10.965 2.693 -10.531 1.00 88.75 178 THR A CA 1
ATOM 1460 C C . THR A 1 178 ? 9.456 2.906 -10.700 1.00 88.75 178 THR A C 1
ATOM 1462 O O . THR A 1 178 ? 8.800 3.375 -9.771 1.00 88.75 178 THR A O 1
ATOM 1465 N N . GLY A 1 179 ? 8.871 2.493 -11.830 1.00 84.75 179 GLY A N 1
ATOM 1466 C CA . GLY A 1 179 ? 7.419 2.554 -12.033 1.00 84.75 179 GLY A CA 1
ATOM 1467 C C . GLY A 1 179 ? 6.648 1.685 -11.039 1.00 84.75 179 GLY A C 1
ATOM 1468 O O . GLY A 1 179 ? 5.639 2.124 -10.486 1.00 84.75 179 GLY A O 1
ATOM 1469 N N . LEU A 1 180 ? 7.169 0.493 -10.728 1.00 85.00 180 LEU A N 1
ATOM 1470 C CA . LEU A 1 180 ? 6.613 -0.381 -9.697 1.00 85.00 180 LEU A CA 1
ATOM 1471 C C . LEU A 1 180 ? 6.698 0.270 -8.310 1.00 85.00 180 LEU A C 1
ATOM 1473 O O . LEU A 1 180 ? 5.707 0.273 -7.582 1.00 85.00 180 LEU A O 1
ATOM 1477 N N . LEU A 1 181 ? 7.850 0.853 -7.958 1.00 88.69 181 LEU A N 1
ATOM 1478 C CA . LEU A 1 181 ? 8.043 1.561 -6.689 1.00 88.69 181 LEU A CA 1
ATOM 1479 C C . LEU A 1 181 ? 7.031 2.702 -6.526 1.00 88.69 181 LEU A C 1
ATOM 1481 O O . LEU A 1 181 ? 6.385 2.814 -5.483 1.00 88.69 181 LEU A O 1
ATOM 1485 N N . LEU A 1 182 ? 6.857 3.522 -7.565 1.00 88.56 182 LEU A N 1
ATOM 1486 C CA . LEU A 1 182 ? 5.897 4.624 -7.566 1.00 88.56 182 LEU A CA 1
ATOM 1487 C C . LEU A 1 182 ? 4.451 4.125 -7.472 1.00 88.56 182 LEU A C 1
ATOM 1489 O O . LEU A 1 182 ? 3.681 4.661 -6.678 1.00 88.56 182 LEU A O 1
ATOM 1493 N N . GLY A 1 183 ? 4.089 3.071 -8.209 1.00 86.19 183 GLY A N 1
ATOM 1494 C CA . GLY A 1 183 ? 2.756 2.464 -8.144 1.00 86.19 183 GLY A CA 1
ATOM 1495 C C . GLY A 1 183 ? 2.419 1.892 -6.766 1.00 86.19 183 GLY A C 1
ATOM 1496 O O . GLY A 1 183 ? 1.347 2.169 -6.226 1.00 86.19 183 GLY A O 1
ATOM 1497 N N . LEU A 1 184 ? 3.351 1.156 -6.153 1.00 85.38 184 LEU A N 1
ATOM 1498 C CA . LEU A 1 184 ? 3.197 0.647 -4.786 1.00 85.38 184 LEU A CA 1
ATOM 1499 C C . LEU A 1 184 ? 3.049 1.790 -3.784 1.00 85.38 184 LEU A C 1
ATOM 1501 O O . LEU A 1 184 ? 2.149 1.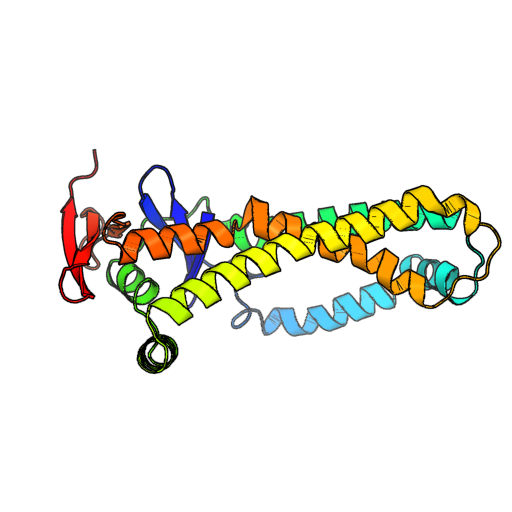772 -2.945 1.00 85.38 184 LEU A O 1
ATOM 1505 N N . THR A 1 185 ? 3.896 2.809 -3.898 1.00 86.62 185 THR A N 1
ATOM 1506 C CA . THR A 1 185 ? 3.860 3.954 -2.989 1.00 86.62 185 THR A CA 1
ATOM 1507 C C . THR A 1 185 ? 2.554 4.731 -3.122 1.00 86.62 185 THR A C 1
ATOM 1509 O O . THR A 1 185 ? 1.943 5.072 -2.111 1.00 86.62 185 THR A O 1
ATOM 1512 N N . PHE A 1 186 ? 2.073 4.950 -4.349 1.00 85.12 186 PHE A N 1
ATOM 1513 C CA . PHE A 1 186 ? 0.780 5.579 -4.603 1.00 85.12 186 PHE A CA 1
ATOM 1514 C C . PHE A 1 186 ? -0.359 4.820 -3.920 1.00 85.12 186 PHE A C 1
ATOM 1516 O O . PHE A 1 186 ? -1.183 5.429 -3.243 1.00 85.12 186 PHE A O 1
ATOM 1523 N N . VAL A 1 187 ? -0.392 3.491 -4.031 1.00 82.88 187 VAL A N 1
ATOM 1524 C CA . VAL A 1 187 ? -1.409 2.676 -3.357 1.00 82.88 187 VAL A CA 1
ATOM 1525 C C . VAL A 1 187 ? -1.306 2.773 -1.836 1.00 82.88 187 VAL A C 1
ATOM 1527 O O . VAL A 1 187 ? -2.329 2.962 -1.170 1.00 82.88 187 VAL A O 1
ATOM 1530 N N . LEU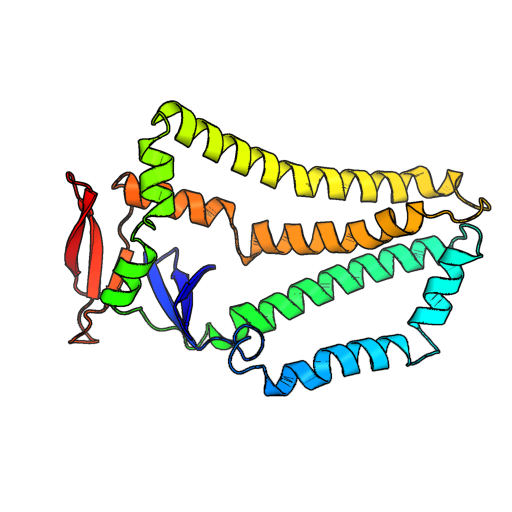 A 1 188 ? -0.097 2.655 -1.281 1.00 80.62 188 LEU A N 1
ATOM 1531 C CA . LEU A 1 188 ? 0.134 2.692 0.166 1.00 80.62 188 LEU A CA 1
ATOM 1532 C C . LEU A 1 188 ? -0.259 4.039 0.781 1.00 80.62 188 LEU A C 1
ATOM 1534 O O . LEU A 1 188 ? -0.844 4.067 1.864 1.00 80.62 188 LEU A O 1
ATOM 1538 N N . TYR A 1 189 ? 0.025 5.144 0.090 1.00 77.56 189 TYR A N 1
ATOM 1539 C CA . TYR A 1 189 ? -0.292 6.491 0.563 1.00 77.56 189 TYR A CA 1
ATOM 1540 C C . TYR A 1 189 ? -1.733 6.915 0.280 1.00 77.56 189 TYR A C 1
ATOM 1542 O O . TYR A 1 189 ? -2.345 7.584 1.112 1.00 77.56 189 TYR A O 1
ATOM 1550 N N . ASN A 1 190 ? -2.291 6.537 -0.870 1.00 75.94 190 ASN A N 1
ATOM 1551 C CA . ASN A 1 190 ? -3.605 7.008 -1.295 1.00 75.94 190 ASN A CA 1
ATOM 1552 C C . ASN A 1 190 ? -4.727 6.045 -0.880 1.00 75.94 190 ASN A C 1
ATOM 1554 O O . ASN A 1 190 ? -5.568 6.398 -0.055 1.00 75.94 190 ASN A O 1
ATOM 1558 N N . GLN A 1 191 ? -4.732 4.816 -1.412 1.00 65.56 191 GLN A N 1
ATOM 1559 C CA . GLN A 1 191 ? -5.838 3.868 -1.207 1.00 65.56 191 GLN A CA 1
ATOM 1560 C C . GLN A 1 191 ? -5.824 3.250 0.195 1.00 65.56 191 GLN A C 1
ATOM 1562 O O . GLN A 1 191 ? -6.844 3.239 0.880 1.00 65.56 191 GLN A O 1
ATOM 1567 N N . ASN A 1 192 ? -4.664 2.764 0.637 1.00 70.62 192 ASN A N 1
ATOM 1568 C CA . ASN A 1 192 ? -4.513 2.110 1.941 1.00 70.62 192 ASN A CA 1
ATOM 1569 C C . ASN A 1 192 ? -4.043 3.060 3.045 1.00 70.62 192 ASN A C 1
ATOM 1571 O O . ASN A 1 192 ? -3.950 2.622 4.183 1.00 70.62 192 ASN A O 1
ATOM 1575 N N . ASN A 1 193 ? -3.753 4.322 2.694 1.00 73.62 193 ASN A N 1
ATOM 1576 C CA . ASN A 1 193 ? -3.322 5.440 3.542 1.00 73.62 193 ASN A CA 1
ATOM 1577 C C . ASN A 1 193 ? -2.661 5.018 4.866 1.00 73.62 193 ASN A C 1
ATOM 1579 O O . ASN A 1 193 ? -3.119 5.365 5.954 1.00 73.62 193 ASN A O 1
ATOM 1583 N N . LEU A 1 194 ? -1.581 4.245 4.765 1.00 76.06 194 LEU A N 1
ATOM 1584 C CA . LEU A 1 194 ? -0.922 3.603 5.902 1.00 76.06 194 LEU A CA 1
ATOM 1585 C C . LEU A 1 194 ? -0.546 4.594 7.029 1.00 76.06 194 LEU A C 1
ATOM 1587 O O . LEU A 1 194 ? -0.822 4.292 8.191 1.00 76.06 194 LEU A O 1
ATOM 1591 N N . PRO A 1 195 ? -0.035 5.815 6.747 1.00 79.25 195 PRO A N 1
ATOM 1592 C CA . PRO A 1 195 ? 0.197 6.822 7.787 1.00 79.25 195 PRO A CA 1
ATOM 1593 C C . PRO A 1 195 ? -1.056 7.187 8.594 1.00 79.25 195 PRO A C 1
ATOM 1595 O O . PRO A 1 195 ? -0.962 7.497 9.780 1.00 79.25 195 PRO A O 1
ATOM 1598 N N . ARG A 1 196 ? -2.235 7.139 7.968 1.00 82.06 196 ARG A N 1
ATOM 1599 C CA . ARG A 1 196 ? -3.511 7.435 8.623 1.00 82.06 196 ARG A CA 1
ATOM 1600 C C . ARG A 1 196 ? -3.978 6.308 9.536 1.00 82.06 196 ARG A C 1
ATOM 1602 O O . ARG A 1 196 ? -4.649 6.603 10.514 1.00 82.06 196 ARG A O 1
ATOM 1609 N N . ILE A 1 197 ? -3.612 5.054 9.260 1.00 84.19 197 ILE A N 1
ATOM 1610 C CA . ILE A 1 197 ? -3.860 3.941 10.193 1.00 84.19 197 ILE A CA 1
ATOM 1611 C C . ILE A 1 197 ? -3.144 4.227 11.511 1.00 84.19 197 ILE A C 1
ATOM 1613 O O . ILE A 1 197 ? -3.757 4.148 12.570 1.00 84.19 197 ILE A O 1
ATOM 1617 N N . PHE A 1 198 ? -1.879 4.653 11.444 1.00 84.44 198 PHE A N 1
ATOM 1618 C CA . PHE A 1 198 ? -1.140 5.038 12.643 1.00 84.44 198 PHE A CA 1
ATOM 1619 C C . PHE A 1 198 ? -1.760 6.245 13.363 1.00 84.44 198 PHE A C 1
ATOM 1621 O O . PHE A 1 198 ? -1.794 6.248 14.583 1.00 84.44 198 PHE A O 1
ATOM 1628 N N . ASP A 1 199 ? -2.284 7.246 12.645 1.00 86.31 199 ASP A N 1
ATOM 1629 C CA . ASP A 1 199 ? -3.002 8.373 13.273 1.00 86.31 199 ASP A CA 1
ATOM 1630 C C . ASP A 1 199 ? -4.298 7.925 13.976 1.00 86.31 199 ASP A C 1
ATOM 1632 O O . ASP A 1 199 ? -4.609 8.410 15.060 1.00 86.31 199 ASP A O 1
ATOM 1636 N N . ILE A 1 200 ? -5.042 6.978 13.393 1.00 87.62 200 ILE A N 1
ATOM 1637 C CA . ILE A 1 200 ? -6.241 6.388 14.013 1.00 87.62 200 ILE A CA 1
ATOM 1638 C C . ILE A 1 200 ? -5.866 5.672 15.314 1.00 87.62 200 ILE A C 1
ATOM 1640 O O . ILE A 1 200 ? -6.473 5.946 16.348 1.00 87.62 200 ILE A O 1
ATOM 1644 N N . LEU A 1 201 ? -4.844 4.814 15.270 1.00 88.00 201 LEU A N 1
ATOM 1645 C CA . LEU A 1 201 ? -4.346 4.092 16.442 1.00 88.00 201 LEU A CA 1
ATOM 1646 C C . LEU A 1 201 ? -3.856 5.063 17.523 1.00 88.00 201 LEU A C 1
ATOM 1648 O O . LEU A 1 201 ? -4.309 4.981 18.661 1.00 88.00 201 LEU A O 1
ATOM 1652 N N . ASP A 1 202 ? -3.010 6.034 17.169 1.00 87.50 202 ASP A N 1
ATOM 1653 C CA . ASP A 1 202 ? -2.506 7.043 18.107 1.00 87.50 202 ASP A CA 1
ATOM 1654 C C . ASP A 1 202 ? -3.649 7.789 18.805 1.00 87.50 202 ASP A C 1
ATOM 1656 O O . ASP A 1 202 ? -3.602 8.006 20.013 1.00 87.50 202 ASP A O 1
ATOM 1660 N N . ARG A 1 203 ? -4.686 8.200 18.063 1.00 89.12 203 ARG A N 1
ATOM 1661 C CA . ARG A 1 203 ? -5.833 8.917 18.640 1.00 89.12 203 ARG A CA 1
ATOM 1662 C C . ARG A 1 203 ? -6.691 8.021 19.520 1.00 89.12 203 ARG A C 1
ATOM 1664 O O . ARG A 1 203 ? -7.175 8.505 20.540 1.00 89.12 203 ARG A O 1
ATOM 1671 N N . PHE A 1 204 ? -6.870 6.761 19.137 1.00 89.56 204 PHE A N 1
ATOM 1672 C CA . PHE A 1 204 ? -7.602 5.780 19.929 1.00 89.56 204 PHE A CA 1
ATOM 1673 C C . PHE A 1 204 ? -6.913 5.549 21.278 1.00 89.56 204 PHE A C 1
ATOM 1675 O O . PHE A 1 204 ? -7.517 5.788 22.322 1.00 89.56 204 PHE A O 1
ATOM 1682 N N . TYR A 1 205 ? -5.613 5.235 21.272 1.00 86.56 205 TYR A N 1
ATOM 1683 C CA . TYR A 1 205 ? -4.830 5.065 22.502 1.00 86.56 205 TYR A CA 1
ATOM 1684 C C . TYR A 1 205 ? -4.686 6.366 23.303 1.00 86.56 205 TYR A C 1
ATOM 1686 O O . TYR A 1 205 ? -4.665 6.347 24.530 1.00 86.56 205 TYR A O 1
ATOM 1694 N N . ALA A 1 206 ? -4.662 7.523 22.637 1.00 87.69 206 ALA A N 1
ATOM 1695 C CA . ALA A 1 206 ? -4.681 8.824 23.302 1.00 87.69 206 ALA A CA 1
ATOM 1696 C C . ALA A 1 206 ? -6.067 9.230 23.839 1.00 87.69 206 ALA A C 1
ATOM 1698 O O . ALA A 1 206 ? -6.196 10.352 24.334 1.00 87.69 206 ALA A O 1
ATOM 1699 N N . ARG A 1 207 ? -7.088 8.361 23.745 1.00 90.12 207 ARG A N 1
ATOM 1700 C CA . ARG A 1 207 ? -8.462 8.598 24.234 1.00 90.12 207 ARG A CA 1
ATOM 1701 C C . ARG A 1 207 ? -9.174 9.757 23.526 1.00 90.12 207 ARG A C 1
ATOM 1703 O O . ARG A 1 207 ? -10.052 10.407 24.082 1.00 90.12 207 ARG A O 1
ATOM 1710 N N . LYS A 1 208 ? -8.763 10.046 22.289 1.00 89.38 208 LYS A N 1
ATOM 1711 C CA . LYS A 1 208 ? -9.306 11.108 21.421 1.00 89.38 208 LYS A CA 1
ATOM 1712 C C . LYS A 1 208 ? -10.207 10.566 20.314 1.00 89.38 208 LYS A C 1
ATOM 1714 O O . LYS A 1 208 ? -10.715 11.346 19.512 1.00 89.38 208 LYS A O 1
ATOM 1719 N N . LEU A 1 209 ? -10.326 9.247 20.219 1.00 91.31 209 LEU A N 1
ATOM 1720 C CA . LEU A 1 209 ? -11.104 8.551 19.211 1.00 91.31 209 LEU A CA 1
ATOM 1721 C C . LEU A 1 209 ? -11.785 7.354 19.861 1.00 91.31 209 LEU A C 1
ATOM 1723 O O . LEU A 1 209 ? -11.149 6.614 20.611 1.00 91.31 209 LEU A O 1
ATOM 1727 N N . SER A 1 210 ? -13.048 7.164 19.524 1.00 89.25 210 SER A N 1
ATOM 1728 C CA . SER A 1 210 ? -13.801 5.950 19.782 1.00 89.25 210 SER A CA 1
ATOM 1729 C C . SER A 1 210 ? -14.128 5.254 18.464 1.00 89.25 210 SER A C 1
ATOM 1731 O O . SER A 1 210 ? -14.025 5.835 17.380 1.00 89.25 210 SER A O 1
ATOM 1733 N N . LEU A 1 211 ? -14.455 3.975 18.561 1.00 90.31 211 LEU A N 1
ATOM 1734 C CA . LEU A 1 211 ? -14.766 3.105 17.440 1.00 90.31 211 LEU A CA 1
ATOM 1735 C C . LEU A 1 211 ? -16.173 2.574 17.619 1.00 90.31 211 LEU A C 1
ATOM 1737 O O . LEU A 1 211 ? -16.549 2.205 18.728 1.00 90.31 211 LEU A O 1
ATOM 1741 N N . ILE A 1 212 ? -16.923 2.488 16.529 1.00 90.81 212 ILE A N 1
ATOM 1742 C CA . ILE A 1 212 ? -18.258 1.904 16.553 1.00 90.81 212 ILE A CA 1
ATOM 1743 C C . ILE A 1 212 ? -18.189 0.473 16.035 1.00 90.81 212 ILE A C 1
ATOM 1745 O O . ILE A 1 212 ? -17.715 0.198 14.926 1.00 90.81 212 ILE A O 1
ATOM 1749 N N . CYS A 1 213 ? -18.673 -0.433 16.869 1.00 91.38 213 CYS A N 1
ATOM 1750 C CA . CYS A 1 213 ? -18.734 -1.866 16.647 1.00 91.38 213 CYS A CA 1
ATOM 1751 C C . CYS A 1 213 ? -20.146 -2.353 17.014 1.00 91.38 213 CYS A C 1
ATOM 1753 O O . CYS A 1 213 ? -20.985 -1.578 17.465 1.00 91.38 213 CYS A O 1
ATOM 1755 N N . ARG A 1 214 ? -20.457 -3.617 16.766 1.00 91.06 214 ARG A N 1
ATOM 1756 C CA . ARG A 1 214 ? -21.768 -4.226 17.024 1.00 91.06 214 ARG A CA 1
ATOM 1757 C C . ARG A 1 214 ? -21.647 -5.241 18.155 1.00 91.06 214 ARG A C 1
ATOM 1759 O O . ARG A 1 214 ? -20.623 -5.915 18.239 1.00 91.06 214 ARG A O 1
ATOM 1766 N N . ALA A 1 215 ? -22.671 -5.367 18.995 1.00 88.62 215 ALA A N 1
ATOM 1767 C CA . ALA A 1 215 ? -22.683 -6.387 20.041 1.00 88.62 215 ALA A CA 1
ATOM 1768 C C . ALA A 1 215 ? -22.648 -7.803 19.440 1.00 88.62 215 ALA A C 1
ATOM 1770 O O . ALA A 1 215 ? -23.272 -8.064 18.410 1.00 88.62 215 ALA A O 1
ATOM 1771 N N . ASP A 1 216 ? -21.920 -8.720 20.080 1.00 86.94 216 ASP A N 1
ATOM 1772 C CA . ASP A 1 216 ? -21.771 -10.094 19.579 1.00 86.94 216 ASP A CA 1
ATOM 1773 C C . ASP A 1 216 ? -23.118 -10.844 19.570 1.00 86.94 216 ASP A C 1
ATOM 1775 O O . ASP A 1 216 ? -23.425 -11.559 18.615 1.00 86.94 216 ASP A O 1
ATOM 1779 N N . ASP A 1 217 ? -23.944 -10.610 20.594 1.00 85.50 217 ASP A N 1
ATOM 1780 C CA . ASP A 1 217 ? -25.210 -11.319 20.813 1.00 85.50 217 ASP A CA 1
ATOM 1781 C C . ASP A 1 217 ? -26.421 -10.655 20.135 1.00 85.50 217 ASP A C 1
ATOM 1783 O O . ASP A 1 217 ? -27.451 -11.302 19.936 1.00 85.50 217 ASP A O 1
ATOM 1787 N N . ASN A 1 218 ? -26.326 -9.367 19.777 1.00 83.88 218 ASN A N 1
ATOM 1788 C CA . ASN A 1 218 ? -27.433 -8.619 19.181 1.00 83.88 218 ASN A CA 1
ATOM 1789 C C . ASN A 1 218 ? -26.962 -7.690 18.045 1.00 83.88 218 ASN A C 1
ATOM 1791 O O . ASN A 1 218 ? -26.343 -6.655 18.309 1.00 83.88 218 ASN A O 1
ATOM 1795 N N . PRO A 1 219 ? -27.301 -7.995 16.777 1.00 80.19 219 PRO A N 1
ATOM 1796 C CA . PRO A 1 219 ? -26.829 -7.221 15.639 1.00 80.19 219 PRO A CA 1
ATOM 1797 C C . PRO A 1 219 ? -27.453 -5.824 15.500 1.00 80.19 219 PRO A C 1
ATOM 1799 O O . PRO A 1 219 ? -26.938 -5.009 14.726 1.00 80.19 219 PRO A O 1
ATOM 1802 N N . ASP A 1 220 ? -28.523 -5.537 16.237 1.00 83.81 220 ASP A N 1
ATOM 1803 C CA . ASP A 1 220 ? -29.188 -4.232 16.226 1.00 83.81 220 ASP A CA 1
ATOM 1804 C C . ASP A 1 220 ? -28.605 -3.268 17.273 1.00 83.81 220 ASP A C 1
ATOM 1806 O O . ASP A 1 220 ? -28.891 -2.071 17.243 1.00 83.81 220 ASP A O 1
ATOM 1810 N N . VAL A 1 221 ? -27.748 -3.766 18.175 1.00 86.75 221 VAL A N 1
ATOM 1811 C CA . VAL A 1 221 ? -27.083 -2.960 19.205 1.00 86.75 221 VAL A CA 1
ATOM 1812 C C . VAL A 1 221 ? -25.697 -2.542 18.730 1.00 86.75 221 VAL A C 1
ATOM 1814 O O . VAL A 1 221 ? -24.852 -3.373 18.377 1.00 86.75 221 VAL A O 1
ATOM 1817 N N . TYR A 1 222 ? -25.458 -1.234 18.761 1.00 89.56 222 TYR A N 1
ATOM 1818 C CA . TYR A 1 222 ? -24.167 -0.635 18.459 1.00 89.56 222 TYR A CA 1
ATOM 1819 C C . TYR A 1 222 ? -23.431 -0.291 19.751 1.00 89.56 222 TYR A C 1
ATOM 1821 O O . TYR A 1 222 ? -24.025 0.127 20.742 1.00 89.56 222 TYR A O 1
ATOM 1829 N N . LEU A 1 223 ? -22.120 -0.490 19.725 1.00 91.19 223 LEU A N 1
ATOM 1830 C CA . LEU A 1 223 ? -21.213 -0.298 20.839 1.00 91.19 223 LEU A CA 1
ATOM 1831 C C . LEU A 1 223 ? -20.133 0.701 20.444 1.00 91.19 223 LEU A C 1
ATOM 1833 O O . LEU A 1 223 ? -19.459 0.536 19.429 1.00 91.19 223 LEU A O 1
ATOM 1837 N N . GLU A 1 224 ? -19.944 1.708 21.279 1.00 92.25 224 GLU A N 1
ATOM 1838 C CA . GLU A 1 224 ? -18.818 2.619 21.231 1.00 92.25 224 GLU A CA 1
ATOM 1839 C C . GLU A 1 224 ? -17.690 2.052 22.101 1.00 92.25 224 GLU A C 1
ATOM 1841 O O . GLU A 1 224 ? -17.827 1.914 23.318 1.00 92.25 224 GLU A O 1
ATOM 1846 N N . VAL A 1 225 ? -16.569 1.720 21.466 1.00 91.00 225 VAL A N 1
ATOM 1847 C CA . VAL A 1 225 ? -15.350 1.222 22.104 1.00 91.00 225 VAL A CA 1
ATOM 1848 C C . VAL A 1 225 ? -14.328 2.350 22.158 1.00 91.00 225 VAL A C 1
ATOM 1850 O O . VAL A 1 225 ? -14.024 2.983 21.148 1.00 91.00 225 VAL A O 1
ATOM 1853 N N . SER A 1 226 ? -13.766 2.602 23.333 1.00 91.06 226 SER A N 1
ATOM 1854 C CA . SER A 1 226 ? -12.734 3.620 23.555 1.00 91.06 226 SER A CA 1
ATOM 1855 C C . SER A 1 226 ? -11.688 3.122 24.549 1.00 91.06 226 SER A C 1
ATOM 1857 O O . SER A 1 226 ? -11.909 2.130 25.240 1.00 91.06 226 SER A O 1
ATOM 1859 N N . MET A 1 227 ? -10.539 3.793 24.617 1.00 91.50 227 MET A N 1
ATOM 1860 C CA . MET A 1 227 ? -9.504 3.458 25.594 1.00 91.50 227 MET A CA 1
ATOM 1861 C C . MET A 1 227 ? -9.788 4.125 26.953 1.00 91.50 227 MET A C 1
ATOM 1863 O O . MET A 1 227 ? -10.085 5.320 27.016 1.00 91.50 227 MET A O 1
ATOM 1867 N N . GLY A 1 228 ? -9.705 3.357 28.039 1.00 85.88 228 GLY A N 1
ATOM 1868 C CA . GLY A 1 228 ? -9.885 3.804 29.420 1.00 85.88 228 GLY A CA 1
ATOM 1869 C C . GLY A 1 228 ? -8.627 4.421 30.034 1.00 85.88 228 GLY A C 1
ATOM 1870 O O . GLY A 1 228 ? -7.581 4.534 29.397 1.00 85.88 228 GLY A O 1
ATOM 1871 N N . THR A 1 229 ? -8.728 4.864 31.290 1.00 81.31 229 THR A N 1
ATOM 1872 C CA . THR A 1 229 ? -7.592 5.409 32.059 1.00 81.31 229 THR A CA 1
ATOM 1873 C C . THR A 1 229 ? -6.538 4.363 32.386 1.00 81.31 229 THR A C 1
ATOM 1875 O O . THR A 1 229 ? -5.360 4.704 32.426 1.00 81.31 229 THR A O 1
ATOM 1878 N N . ASP A 1 230 ? -6.967 3.117 32.557 1.00 80.06 230 ASP A N 1
ATOM 1879 C CA . ASP A 1 230 ? -6.135 1.992 32.986 1.00 80.06 230 ASP A CA 1
ATOM 1880 C C . ASP A 1 230 ? -5.669 1.131 31.798 1.00 80.06 230 ASP A C 1
ATOM 1882 O O . ASP A 1 230 ? -5.340 -0.036 31.960 1.00 80.06 230 ASP A O 1
ATOM 1886 N N . GLU A 1 231 ? -5.684 1.700 30.585 1.00 78.06 231 GLU A N 1
ATOM 1887 C CA . GLU A 1 231 ? -5.443 0.996 29.310 1.00 78.06 231 GLU A CA 1
ATOM 1888 C C . GLU A 1 231 ? -6.415 -0.170 29.029 1.00 78.06 231 GLU A C 1
ATOM 1890 O O . GLU A 1 231 ? -6.189 -0.987 28.136 1.00 78.06 231 GLU A O 1
ATOM 1895 N N . GLU A 1 232 ? -7.536 -0.213 29.748 1.00 86.81 232 GLU A N 1
ATOM 1896 C CA . GLU A 1 232 ? -8.636 -1.142 29.506 1.00 86.81 232 GLU A CA 1
ATOM 1897 C C . GLU A 1 232 ? -9.658 -0.560 28.526 1.00 86.81 232 GLU A C 1
ATOM 1899 O O . GLU A 1 232 ? -9.899 0.650 28.477 1.00 86.81 232 GLU A O 1
ATOM 1904 N N . PHE A 1 233 ? -10.299 -1.425 27.743 1.00 88.94 233 PHE A N 1
ATOM 1905 C CA . PHE A 1 233 ? -11.346 -1.003 26.819 1.00 88.94 233 PHE A CA 1
ATOM 1906 C C . PHE A 1 233 ? -12.616 -0.595 27.572 1.00 88.94 233 PHE A C 1
ATOM 1908 O O . PHE A 1 233 ? -13.187 -1.373 28.332 1.00 88.94 233 PHE A O 1
ATOM 1915 N N . VAL A 1 234 ? -13.105 0.612 27.297 1.00 90.06 234 VAL A N 1
ATOM 1916 C CA . VAL A 1 234 ? -14.396 1.109 27.777 1.00 90.06 234 VAL A CA 1
ATOM 1917 C C . VAL A 1 234 ? -15.422 0.944 26.667 1.00 90.06 234 VAL A C 1
ATOM 1919 O O . VAL A 1 234 ? -15.227 1.455 25.562 1.00 90.06 234 VAL A O 1
ATOM 1922 N N . ILE A 1 235 ? -16.517 0.254 26.980 1.00 91.62 235 ILE A N 1
ATOM 1923 C CA . ILE A 1 235 ? -17.562 -0.123 26.028 1.00 91.62 235 ILE A CA 1
ATOM 1924 C C . ILE A 1 235 ? -18.883 0.487 26.484 1.00 91.62 235 ILE A C 1
ATOM 1926 O O . ILE A 1 235 ? -19.269 0.341 27.644 1.00 91.62 235 ILE A O 1
ATOM 1930 N N . LYS A 1 236 ? -19.562 1.193 25.581 1.00 91.25 236 LYS A N 1
ATOM 1931 C CA . LYS A 1 236 ? -20.860 1.826 25.841 1.00 91.25 236 LYS A CA 1
ATOM 1932 C C . LYS A 1 236 ? -21.840 1.488 24.734 1.00 91.25 236 LYS A C 1
ATOM 1934 O O . LYS A 1 236 ? -21.477 1.549 23.567 1.00 91.25 236 LYS A O 1
ATOM 1939 N N . GLU A 1 237 ? -23.077 1.174 25.087 1.00 88.75 237 GLU A N 1
ATOM 1940 C CA . GLU A 1 237 ? -24.146 1.045 24.098 1.00 88.75 237 GLU A CA 1
ATOM 1941 C C . GLU A 1 237 ? -24.522 2.416 23.533 1.00 88.75 237 GLU A C 1
ATOM 1943 O O . GLU A 1 237 ? -24.643 3.400 24.266 1.00 88.75 237 GLU A O 1
ATOM 1948 N N . VAL A 1 238 ? -24.715 2.468 22.220 1.00 87.06 238 VAL A N 1
ATOM 1949 C CA . VAL A 1 238 ? -25.126 3.659 21.480 1.00 87.06 238 VAL A CA 1
ATOM 1950 C C . VAL A 1 238 ? -26.277 3.305 20.549 1.00 87.06 238 VAL A C 1
ATOM 1952 O O . VAL A 1 238 ? -26.275 2.265 19.890 1.00 87.06 238 VAL A O 1
ATOM 1955 N N . GLN A 1 239 ? -27.282 4.179 20.499 1.00 74.69 239 GLN A N 1
ATOM 1956 C CA . GLN A 1 239 ? -28.341 4.080 19.500 1.00 74.69 239 GLN A CA 1
ATOM 1957 C C . GLN A 1 239 ? -27.844 4.668 18.185 1.00 74.69 239 GLN A C 1
ATOM 1959 O O . GLN A 1 239 ? -27.164 5.694 18.164 1.00 74.69 239 GLN A O 1
ATOM 1964 N N . LYS A 1 240 ? -28.157 3.979 17.091 1.00 66.25 240 LYS A N 1
ATOM 1965 C CA . LYS A 1 240 ? -27.836 4.436 15.748 1.00 66.25 240 LYS A CA 1
ATOM 1966 C C . LYS A 1 240 ? -29.006 5.265 15.228 1.00 66.25 240 LYS A C 1
ATOM 1968 O O . LYS A 1 240 ? -30.078 4.705 15.009 1.00 66.25 240 LYS A O 1
ATOM 1973 N N . ASP A 1 241 ? -28.775 6.566 15.076 1.00 56.75 241 ASP A N 1
ATOM 1974 C CA . ASP A 1 241 ? -29.697 7.501 14.415 1.00 56.75 241 ASP A CA 1
ATOM 1975 C C . ASP A 1 241 ? -29.767 7.264 12.895 1.00 56.75 241 ASP A C 1
ATOM 1977 O O . ASP A 1 241 ? -28.715 6.946 12.279 1.00 56.75 241 ASP A O 1
#